Protein AF-A0A9D8TWF8-F1 (afdb_monomer)

Nearest PDB structures (foldseek):
  3s0w-assembly1_A  TM=4.013E-01  e=1.392E-02  Helicobacter pylori 26695
  3s0y-assembly1_A  TM=3.404E-01  e=4.463E-03  Helicobacter pylori 26695
  1q8r-assembly1_A  TM=5.210E-01  e=9.881E-02  Escherichia coli
  3s0h-assembly1_A  TM=3.637E-01  e=1.793E-02  Helicobacter pylori
  7qup-assembly1_4A  TM=3.833E-01  e=3.405E+00  Drosophila melanogaster

Structure (mmCIF, N/CA/C/O backbone):
data_AF-A0A9D8TWF8-F1
#
_entry.id   AF-A0A9D8TWF8-F1
#
loop_
_atom_site.group_PDB
_atom_site.id
_atom_site.type_symbol
_atom_site.label_atom_id
_atom_site.label_alt_id
_atom_site.label_comp_id
_atom_site.label_asym_id
_atom_site.label_entity_id
_atom_site.label_se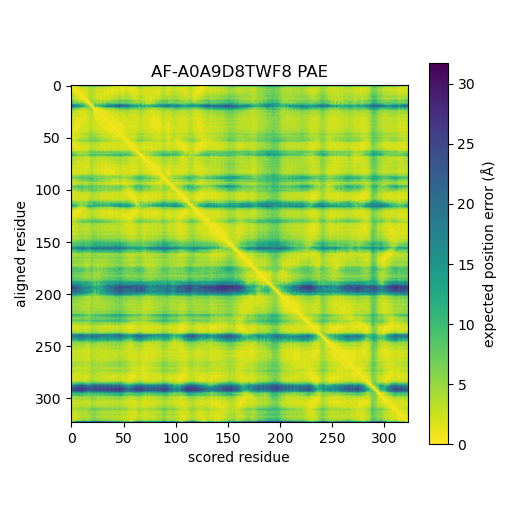q_id
_atom_site.pdbx_PDB_ins_code
_atom_site.Cartn_x
_atom_site.Cartn_y
_atom_site.Cartn_z
_atom_site.occupancy
_atom_site.B_iso_or_equiv
_atom_site.auth_seq_id
_atom_site.auth_comp_id
_atom_site.auth_asym_id
_atom_site.auth_atom_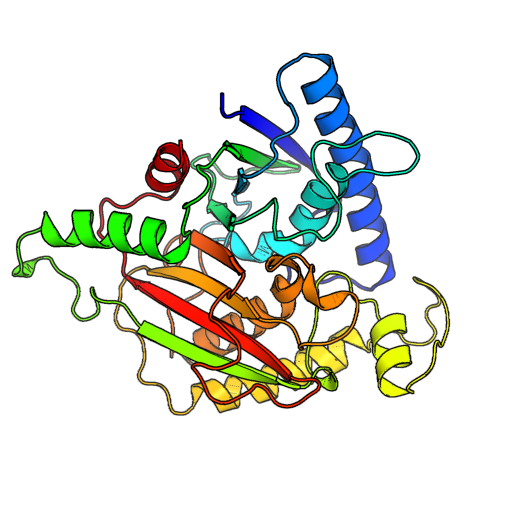id
_atom_site.pdbx_PDB_model_num
ATOM 1 N N . MET A 1 1 ? -15.547 -8.972 15.050 1.00 73.81 1 MET A N 1
ATOM 2 C CA . MET A 1 1 ? -16.185 -7.633 15.138 1.00 73.81 1 MET A CA 1
ATOM 3 C C . MET A 1 1 ? -15.177 -6.593 14.653 1.00 73.81 1 MET A C 1
ATOM 5 O O . MET A 1 1 ? -14.240 -6.287 15.378 1.00 73.81 1 MET A O 1
ATOM 9 N N . ASN A 1 2 ? -15.258 -6.148 13.400 1.00 92.88 2 ASN A N 1
ATOM 10 C CA . ASN A 1 2 ? -14.233 -5.273 12.800 1.00 92.88 2 ASN A CA 1
ATOM 11 C C . ASN A 1 2 ? -14.114 -3.938 13.544 1.00 92.88 2 ASN A C 1
ATOM 13 O O . ASN A 1 2 ? -15.087 -3.496 14.155 1.00 92.88 2 ASN A O 1
ATOM 17 N N . TYR A 1 3 ? -12.945 -3.299 13.489 1.00 96.00 3 TYR A N 1
ATOM 18 C CA . TYR A 1 3 ? -12.718 -2.030 14.183 1.00 96.00 3 TYR A CA 1
ATOM 19 C C . TYR A 1 3 ? -11.981 -1.010 13.321 1.00 96.00 3 TYR A C 1
ATOM 21 O O . TYR A 1 3 ? -11.266 -1.358 12.384 1.00 96.00 3 TYR A O 1
ATOM 29 N N . ILE A 1 4 ? -12.173 0.267 13.656 1.00 96.75 4 ILE A N 1
ATOM 30 C CA . ILE A 1 4 ? -11.517 1.409 13.020 1.00 96.75 4 ILE A CA 1
ATOM 31 C C . ILE A 1 4 ? -10.883 2.265 14.113 1.00 96.75 4 ILE A C 1
ATOM 33 O O . ILE A 1 4 ? -11.554 2.670 15.064 1.00 96.75 4 ILE A O 1
ATOM 37 N N . VAL A 1 5 ? -9.603 2.582 13.948 1.00 97.94 5 VAL A N 1
ATOM 38 C CA . VAL A 1 5 ? -8.864 3.509 14.805 1.00 97.94 5 VAL A CA 1
ATOM 39 C C . VAL A 1 5 ? -8.513 4.756 14.001 1.00 97.94 5 VAL A C 1
ATOM 41 O O . VAL A 1 5 ? -8.062 4.680 12.858 1.00 97.94 5 VAL A O 1
ATOM 44 N N . ASN A 1 6 ? -8.774 5.920 14.594 1.00 97.38 6 ASN A N 1
ATOM 45 C CA . ASN A 1 6 ? -8.518 7.216 13.978 1.00 97.38 6 ASN A CA 1
ATOM 46 C C . ASN A 1 6 ? -7.187 7.772 14.487 1.00 97.38 6 ASN A C 1
ATOM 48 O O . ASN A 1 6 ? -6.929 7.757 15.691 1.00 97.38 6 ASN A O 1
ATOM 52 N N . PHE A 1 7 ? -6.392 8.315 13.575 1.00 97.38 7 PHE A N 1
ATOM 53 C CA . PHE A 1 7 ? -5.116 8.960 13.849 1.00 97.38 7 PHE A CA 1
ATOM 54 C C . PHE A 1 7 ? -5.142 10.375 13.291 1.00 97.38 7 PHE A C 1
ATOM 56 O O . PHE A 1 7 ? -5.747 10.638 12.249 1.00 97.38 7 PHE A O 1
ATOM 63 N N . GLU A 1 8 ? -4.433 11.275 13.961 1.00 95.44 8 GLU A N 1
ATOM 64 C CA . GLU A 1 8 ? -4.179 12.621 13.464 1.00 95.44 8 GLU A CA 1
ATOM 65 C C . GLU A 1 8 ? -2.671 12.840 13.448 1.00 95.44 8 GLU A C 1
ATOM 67 O O . GLU A 1 8 ? -2.072 13.105 14.489 1.00 95.44 8 GLU A O 1
ATOM 72 N N . ILE A 1 9 ? -2.046 12.692 12.283 1.00 94.81 9 ILE A N 1
ATOM 73 C CA . ILE A 1 9 ? -0.591 12.775 12.126 1.00 94.81 9 ILE A CA 1
ATOM 74 C C . ILE A 1 9 ? -0.214 14.215 11.746 1.00 94.81 9 ILE A C 1
ATOM 76 O O . ILE A 1 9 ? -0.752 14.723 10.766 1.00 94.81 9 ILE A O 1
ATOM 80 N N . PRO A 1 10 ? 0.680 14.893 12.489 1.00 93.69 10 PRO A N 1
ATOM 81 C CA . PRO A 1 10 ? 1.216 16.199 12.104 1.00 93.69 10 PRO A CA 1
ATOM 82 C C . PRO A 1 10 ? 1.826 16.200 10.699 1.00 93.69 10 PRO A C 1
ATOM 84 O O . PRO A 1 10 ? 2.580 15.290 10.354 1.00 93.69 10 PRO 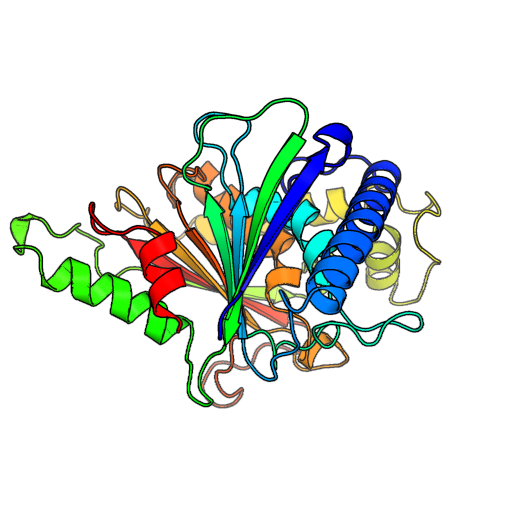A O 1
ATOM 87 N N . ASP A 1 11 ? 1.560 17.247 9.914 1.00 89.81 11 ASP A N 1
ATOM 88 C CA . ASP A 1 11 ? 2.078 17.353 8.539 1.00 89.81 11 ASP A CA 1
ATOM 89 C C . ASP A 1 11 ? 3.610 17.406 8.486 1.00 89.81 11 ASP A C 1
ATOM 91 O O . ASP A 1 11 ? 4.219 16.859 7.575 1.00 89.81 11 ASP A O 1
ATOM 95 N N . GLU A 1 12 ? 4.245 17.974 9.510 1.00 90.50 12 GLU A N 1
ATOM 96 C CA . GLU A 1 12 ? 5.704 17.997 9.688 1.00 90.50 12 GLU A CA 1
ATOM 97 C C . GLU A 1 12 ? 6.346 16.602 9.801 1.00 90.50 12 GLU A C 1
ATOM 99 O O . GLU A 1 12 ? 7.542 16.443 9.540 1.00 90.50 12 GLU A O 1
ATOM 104 N N . TRP A 1 13 ? 5.573 15.586 10.200 1.00 92.00 13 TRP A N 1
ATOM 105 C CA . TRP A 1 13 ? 6.043 14.201 10.252 1.00 92.00 13 TRP A CA 1
ATOM 106 C C . TRP A 1 13 ? 5.696 13.439 8.978 1.00 92.00 13 TRP A C 1
ATOM 108 O O . TRP A 1 13 ? 6.277 12.385 8.740 1.00 92.00 13 TRP A O 1
ATOM 118 N N . TRP A 1 14 ? 4.764 13.941 8.168 1.00 90.00 14 TRP A N 1
ATOM 119 C CA . TRP A 1 14 ? 4.261 13.232 7.003 1.00 90.00 14 TRP A CA 1
ATOM 120 C C . TRP A 1 14 ? 5.303 13.135 5.892 1.00 90.00 14 TRP A C 1
ATOM 122 O O . TRP A 1 14 ? 6.049 14.077 5.628 1.00 90.00 14 TRP A O 1
ATOM 132 N N . GLN A 1 15 ? 5.342 11.978 5.234 1.00 87.12 15 GLN A N 1
ATOM 133 C CA . GLN A 1 15 ? 6.290 11.666 4.169 1.00 87.12 15 GLN A CA 1
ATOM 134 C C . GLN A 1 15 ? 5.587 10.856 3.093 1.00 87.12 15 GLN A C 1
ATOM 136 O O . GLN A 1 15 ? 4.823 9.939 3.403 1.00 87.12 15 GLN A O 1
ATOM 141 N N . GLY A 1 16 ? 5.847 11.213 1.840 1.00 85.06 16 GLY A N 1
ATOM 142 C CA . GLY A 1 16 ? 5.355 10.482 0.683 1.00 85.06 16 GLY A CA 1
ATOM 143 C C . GLY A 1 16 ? 6.487 9.742 -0.016 1.00 85.06 16 GLY A C 1
ATOM 144 O O . GLY A 1 16 ? 7.628 10.196 -0.009 1.00 85.06 16 GLY A O 1
ATOM 145 N N . VAL A 1 17 ? 6.166 8.642 -0.690 1.00 81.12 17 VAL A N 1
ATOM 146 C CA . VAL A 1 17 ? 7.158 7.828 -1.421 1.00 81.12 17 VAL A CA 1
ATOM 147 C C . VAL A 1 17 ? 7.849 8.595 -2.561 1.00 81.12 17 VAL A C 1
ATOM 149 O O . VAL A 1 17 ? 9.000 8.317 -2.887 1.00 81.12 17 VAL A O 1
ATOM 152 N N . PHE A 1 18 ? 7.189 9.591 -3.160 1.00 75.75 18 PHE A N 1
ATOM 153 C CA . PHE A 1 18 ? 7.790 10.418 -4.220 1.00 75.75 18 PHE A CA 1
ATOM 154 C C . PHE A 1 18 ? 8.623 11.595 -3.697 1.00 75.75 18 PHE A C 1
ATOM 156 O O . PHE A 1 18 ? 9.361 12.211 -4.463 1.00 75.75 18 PHE A O 1
ATOM 163 N N . HIS A 1 19 ? 8.524 11.901 -2.403 1.00 68.94 19 HIS A N 1
ATOM 164 C CA . HIS A 1 19 ? 9.214 13.014 -1.757 1.00 68.94 19 HIS A CA 1
ATOM 165 C C . HIS A 1 19 ? 9.777 12.535 -0.422 1.00 68.94 19 HIS A C 1
ATOM 167 O O . HIS A 1 19 ? 9.262 12.863 0.649 1.00 68.94 19 HIS A O 1
ATOM 173 N N . VAL A 1 20 ? 10.819 11.713 -0.507 1.00 63.09 20 VAL A N 1
ATOM 174 C CA . VAL A 1 20 ? 11.543 11.235 0.666 1.00 63.09 20 VAL A CA 1
ATOM 175 C C . VAL A 1 20 ? 12.554 12.325 1.045 1.00 63.09 20 VAL A C 1
ATOM 177 O O . VAL A 1 20 ? 13.373 12.697 0.205 1.00 63.09 20 VAL A O 1
ATOM 180 N N . PRO A 1 21 ? 12.473 12.915 2.250 1.00 62.88 21 PRO A N 1
ATOM 181 C CA . PRO A 1 21 ? 13.521 13.815 2.725 1.00 62.88 21 PRO A CA 1
ATOM 182 C C . PRO A 1 21 ? 14.814 13.021 2.979 1.00 62.88 21 PRO A C 1
ATOM 184 O O . PRO A 1 21 ? 14.796 11.793 2.926 1.00 62.88 21 PRO A O 1
ATOM 187 N N . ASP A 1 22 ? 15.926 13.696 3.282 1.00 73.00 22 ASP A N 1
ATOM 188 C CA . ASP A 1 22 ? 17.182 13.014 3.630 1.00 73.00 22 ASP A CA 1
ATOM 189 C C . ASP A 1 22 ? 16.985 11.913 4.698 1.00 73.00 22 ASP A C 1
ATOM 191 O O . ASP A 1 22 ? 16.040 11.956 5.500 1.00 73.00 22 ASP A O 1
ATOM 195 N N . GLU A 1 23 ? 17.871 10.908 4.713 1.00 74.81 23 GLU A N 1
ATOM 196 C CA . GLU A 1 23 ? 17.715 9.692 5.529 1.00 74.81 23 GLU A CA 1
ATOM 197 C C . GLU A 1 23 ? 17.440 10.004 7.009 1.00 74.81 23 GLU A C 1
ATOM 199 O O . GLU A 1 23 ? 16.625 9.342 7.658 1.00 74.81 23 GLU A O 1
ATOM 204 N N . ARG A 1 24 ? 18.061 11.056 7.553 1.00 76.25 24 ARG A N 1
ATOM 205 C CA . ARG A 1 24 ? 17.898 11.441 8.956 1.00 76.25 24 ARG A CA 1
ATOM 206 C C . ARG A 1 24 ? 16.509 11.997 9.230 1.00 76.25 24 ARG A C 1
ATOM 208 O O . ARG A 1 24 ? 15.886 11.621 10.228 1.00 76.25 24 ARG A O 1
ATOM 215 N N . VAL A 1 25 ? 16.016 12.899 8.385 1.00 83.06 25 VAL A N 1
ATOM 216 C CA . VAL A 1 25 ? 14.652 13.427 8.506 1.00 83.06 25 VAL A CA 1
ATOM 217 C C . VAL A 1 25 ? 13.640 12.302 8.307 1.00 83.06 25 VAL A C 1
ATOM 219 O O . VAL A 1 25 ? 12.675 12.216 9.071 1.00 83.06 25 VAL A O 1
ATOM 222 N N . ARG A 1 26 ? 13.885 11.395 7.355 1.00 84.19 26 ARG A N 1
ATOM 223 C CA . ARG A 1 26 ? 13.102 10.173 7.152 1.00 84.19 26 ARG A CA 1
ATOM 224 C C . ARG A 1 26 ? 13.018 9.329 8.423 1.00 84.19 26 ARG A C 1
ATOM 226 O O . ARG A 1 26 ? 11.928 9.136 8.962 1.00 84.19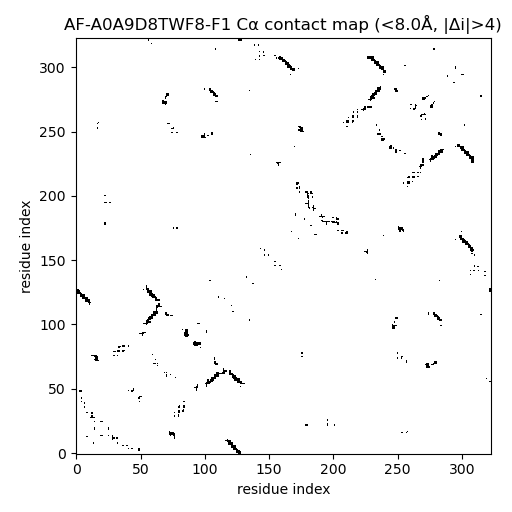 26 ARG A O 1
ATOM 233 N N . ALA A 1 27 ? 14.157 8.907 8.965 1.00 83.25 27 ALA A N 1
ATOM 234 C CA . ALA A 1 27 ? 14.231 8.079 10.166 1.00 83.25 27 ALA A CA 1
ATOM 235 C C . ALA A 1 27 ? 13.580 8.756 11.383 1.00 83.25 27 ALA A C 1
ATOM 237 O O . ALA A 1 27 ? 12.801 8.131 12.107 1.00 83.25 27 ALA A O 1
ATOM 238 N N . ARG A 1 28 ? 13.835 10.056 11.587 1.00 88.31 28 ARG A N 1
ATOM 239 C CA . ARG A 1 28 ? 13.241 10.834 12.683 1.00 88.31 28 ARG A CA 1
ATOM 240 C C . ARG A 1 28 ? 11.719 10.869 12.590 1.00 88.31 28 ARG A C 1
ATOM 242 O O . ARG A 1 28 ? 11.042 10.626 13.584 1.00 88.31 28 ARG A O 1
ATOM 249 N N . ASN A 1 29 ? 11.177 11.176 11.418 1.00 91.25 29 ASN A N 1
ATOM 250 C CA . ASN A 1 29 ? 9.735 11.271 11.227 1.00 91.25 29 ASN A CA 1
ATOM 251 C C . ASN A 1 29 ? 9.059 9.900 11.355 1.00 91.25 29 ASN A C 1
ATOM 253 O O . ASN A 1 29 ? 8.041 9.804 12.041 1.00 91.25 29 ASN A O 1
ATOM 257 N N . ARG A 1 30 ? 9.652 8.831 10.797 1.00 90.19 30 ARG A N 1
ATOM 258 C CA . ARG A 1 30 ? 9.189 7.448 11.013 1.00 90.19 30 ARG A CA 1
ATOM 259 C C . ARG A 1 30 ? 9.143 7.104 12.500 1.00 90.19 30 ARG A C 1
ATOM 261 O O . ARG A 1 30 ? 8.130 6.603 12.982 1.00 90.19 30 ARG A O 1
ATOM 268 N N . ALA A 1 31 ? 10.190 7.442 13.255 1.00 91.50 31 ALA A N 1
ATOM 269 C CA . ALA A 1 31 ? 10.228 7.233 14.702 1.00 91.50 31 ALA A CA 1
ATOM 270 C C . ALA A 1 31 ? 9.134 8.030 15.439 1.00 91.50 31 ALA A C 1
ATOM 272 O O . ALA A 1 31 ? 8.465 7.479 16.317 1.00 91.50 31 ALA A O 1
ATOM 273 N N . SER A 1 32 ? 8.901 9.294 15.064 1.00 95.62 32 SER A N 1
ATOM 274 C CA . SER A 1 32 ? 7.826 10.125 15.626 1.00 95.62 32 SER A CA 1
ATOM 275 C C . SER A 1 32 ? 6.439 9.539 15.355 1.00 95.62 32 SER A C 1
ATOM 277 O O . SER A 1 32 ? 5.646 9.390 16.290 1.00 95.62 32 SER A O 1
ATOM 279 N N . ILE A 1 33 ? 6.156 9.144 14.106 1.00 95.88 33 ILE A N 1
ATOM 280 C CA . ILE A 1 33 ? 4.889 8.503 13.726 1.00 95.88 33 ILE A CA 1
ATOM 281 C C . ILE A 1 33 ? 4.718 7.190 14.484 1.00 95.88 33 ILE A C 1
ATOM 283 O O . ILE A 1 33 ? 3.647 6.966 15.049 1.00 95.88 33 ILE A O 1
ATOM 287 N N . ARG A 1 34 ? 5.754 6.344 14.542 1.00 95.44 34 ARG A N 1
ATOM 288 C CA . ARG A 1 34 ? 5.699 5.048 15.228 1.00 95.44 34 ARG A CA 1
ATOM 289 C C . ARG A 1 34 ? 5.413 5.221 16.718 1.00 95.44 34 ARG A C 1
ATOM 291 O O . ARG A 1 34 ? 4.518 4.569 17.246 1.00 95.44 34 ARG A O 1
ATOM 298 N N . LYS A 1 35 ? 6.105 6.150 17.387 1.00 95.88 35 LYS A N 1
ATOM 299 C CA . LYS A 1 35 ? 5.899 6.452 18.813 1.00 95.88 35 LYS A CA 1
ATOM 300 C C . LYS A 1 35 ? 4.475 6.929 19.098 1.00 95.88 35 LYS A C 1
ATOM 302 O O . LYS A 1 35 ? 3.828 6.406 20.001 1.00 95.88 35 LYS A O 1
ATOM 307 N N . TYR A 1 36 ? 3.981 7.902 18.331 1.00 97.50 36 TYR A N 1
ATOM 308 C CA . TYR A 1 36 ? 2.612 8.402 18.481 1.00 97.50 36 TYR A CA 1
ATOM 309 C C . TYR A 1 36 ? 1.578 7.304 18.204 1.00 97.50 36 TYR A C 1
ATOM 311 O O . TYR A 1 36 ? 0.677 7.079 19.009 1.00 97.50 36 TYR A O 1
ATOM 319 N N . SER A 1 37 ? 1.737 6.580 17.097 1.00 97.44 37 SER A N 1
ATOM 320 C CA . SER A 1 37 ? 0.795 5.539 16.681 1.00 97.44 37 SER A CA 1
ATOM 321 C C . SER A 1 37 ? 0.749 4.385 17.680 1.00 97.44 37 SER A C 1
ATOM 323 O O . SER A 1 37 ? -0.333 3.878 17.953 1.00 97.44 37 SER A O 1
ATOM 325 N N . ARG A 1 38 ? 1.882 4.029 18.304 1.00 96.88 38 ARG A N 1
ATOM 326 C CA . ARG A 1 38 ? 1.944 3.016 19.370 1.00 96.88 38 ARG A CA 1
ATOM 327 C C . ARG A 1 38 ? 1.052 3.410 20.544 1.00 96.88 38 ARG A C 1
ATOM 329 O O . ARG A 1 38 ? 0.267 2.591 21.006 1.00 96.88 38 ARG A O 1
ATOM 336 N N . MET A 1 39 ? 1.116 4.670 20.984 1.00 97.00 39 MET A N 1
ATOM 337 C CA . MET A 1 39 ? 0.246 5.168 22.057 1.00 97.00 39 MET A CA 1
ATOM 338 C C . MET A 1 39 ? -1.237 5.076 21.676 1.00 97.00 39 MET A C 1
ATOM 340 O O . MET A 1 39 ? -2.058 4.675 22.497 1.00 97.00 39 MET A O 1
ATOM 344 N N . VAL A 1 40 ? -1.581 5.422 20.432 1.00 98.00 40 VAL A N 1
ATOM 345 C CA . VAL A 1 40 ? -2.963 5.354 19.933 1.00 98.00 40 VAL A CA 1
ATOM 346 C C . VAL A 1 40 ? -3.464 3.907 19.871 1.00 98.00 40 VAL A C 1
ATOM 348 O O . VAL A 1 40 ? -4.587 3.639 20.301 1.00 98.00 40 VAL A O 1
ATOM 351 N N . TRP A 1 41 ? -2.642 2.969 19.393 1.00 97.75 41 TRP A N 1
ATOM 352 C CA . TRP A 1 41 ? -2.983 1.546 19.353 1.00 97.75 41 TRP A CA 1
ATOM 353 C C . TRP A 1 41 ? -3.159 0.948 20.749 1.00 97.75 41 TRP A C 1
ATOM 355 O O . TRP A 1 41 ? -4.180 0.312 21.003 1.00 97.75 41 TRP A O 1
ATOM 365 N N . MET A 1 42 ? -2.217 1.202 21.662 1.00 96.50 42 MET A N 1
ATOM 366 C CA . MET A 1 42 ? -2.303 0.739 23.051 1.00 96.50 42 MET A CA 1
ATOM 367 C C . MET A 1 42 ? -3.552 1.283 23.747 1.00 96.50 42 MET A C 1
ATOM 369 O O . MET A 1 42 ? -4.231 0.552 24.459 1.00 96.50 42 MET A O 1
ATOM 373 N N . GLU A 1 43 ? -3.898 2.552 23.523 1.00 97.31 43 GLU A N 1
ATOM 374 C CA . GLU A 1 43 ? -5.115 3.136 24.086 1.00 97.31 43 GLU A CA 1
ATOM 375 C C . GLU A 1 43 ? -6.385 2.521 23.483 1.00 97.31 43 GLU A C 1
ATOM 377 O O . GLU A 1 43 ? -7.361 2.278 24.197 1.00 97.31 43 GLU A O 1
ATOM 382 N N . ALA A 1 44 ? -6.397 2.243 22.177 1.00 97.69 44 ALA A N 1
ATOM 383 C CA . ALA A 1 44 ? -7.514 1.563 21.530 1.00 97.69 44 ALA A CA 1
ATOM 384 C C . ALA A 1 44 ? -7.707 0.142 22.087 1.00 97.69 44 ALA A C 1
ATOM 386 O O . ALA A 1 44 ? -8.838 -0.228 22.395 1.00 97.69 44 ALA A O 1
ATOM 387 N N . GLU A 1 45 ? -6.627 -0.614 22.292 1.00 96.38 45 GLU A N 1
ATOM 388 C CA . GLU A 1 45 ? -6.676 -1.942 22.913 1.00 96.38 45 GLU A CA 1
ATOM 389 C C . GLU A 1 45 ? -7.143 -1.866 24.372 1.00 96.38 45 GLU A C 1
ATOM 391 O O . GLU A 1 45 ? -8.113 -2.520 24.754 1.00 96.38 45 GLU A O 1
ATOM 396 N N . ARG A 1 46 ? -6.528 -0.991 25.177 1.00 96.06 46 ARG A N 1
ATOM 397 C CA . ARG A 1 46 ? -6.860 -0.792 26.597 1.00 96.06 46 ARG A CA 1
ATOM 398 C C . ARG A 1 46 ? -8.325 -0.408 26.813 1.00 96.06 46 ARG A C 1
ATOM 400 O O . ARG A 1 46 ? -8.908 -0.756 27.835 1.00 96.06 46 ARG A O 1
ATOM 407 N N . THR A 1 47 ? -8.918 0.318 25.864 1.00 96.69 47 THR A N 1
ATOM 408 C CA . THR A 1 47 ? -10.333 0.731 25.898 1.00 96.69 47 THR A CA 1
ATOM 409 C C . THR A 1 47 ? -11.283 -0.255 25.213 1.00 96.69 47 THR A C 1
ATOM 411 O O . THR A 1 47 ? -12.469 0.042 25.085 1.00 96.69 47 THR A O 1
ATOM 414 N N . GLY A 1 48 ? -10.796 -1.418 24.767 1.00 95.38 48 GLY A N 1
ATOM 415 C CA . GLY A 1 48 ? -11.601 -2.453 24.112 1.00 95.38 48 GLY A CA 1
ATOM 416 C C . GLY A 1 48 ? -12.079 -2.093 22.700 1.00 95.38 48 GLY A C 1
ATOM 417 O O . GLY A 1 48 ? -12.986 -2.733 22.178 1.00 95.38 48 GLY A O 1
ATOM 418 N N . ARG A 1 49 ? -11.500 -1.058 22.077 1.00 96.25 49 ARG A N 1
ATOM 419 C CA . ARG A 1 49 ? -11.810 -0.613 20.705 1.00 96.25 49 ARG A CA 1
ATOM 420 C C . ARG A 1 49 ? -10.927 -1.261 19.640 1.00 96.25 49 ARG A C 1
ATOM 422 O O . ARG A 1 49 ? -11.214 -1.104 18.458 1.00 96.25 49 ARG A O 1
ATOM 429 N N . ALA A 1 50 ? -9.860 -1.941 20.043 1.00 97.00 50 ALA A N 1
ATOM 430 C CA . ALA A 1 50 ? -9.001 -2.731 19.174 1.00 97.00 50 ALA A CA 1
ATOM 431 C C . ALA A 1 50 ? -8.655 -4.056 19.855 1.00 97.00 50 ALA A C 1
ATOM 433 O O . ALA A 1 50 ? -8.580 -4.136 21.080 1.00 97.00 50 ALA A O 1
ATOM 434 N N . HIS A 1 51 ? -8.429 -5.088 19.051 1.00 93.81 51 HIS A N 1
ATOM 435 C CA . HIS A 1 51 ? -8.046 -6.417 19.520 1.00 93.81 51 HIS A CA 1
ATOM 436 C C . HIS A 1 51 ? -7.302 -7.179 18.424 1.00 93.81 51 HIS A C 1
ATOM 438 O O . HIS A 1 51 ? -7.369 -6.829 17.241 1.00 93.81 51 HIS A O 1
ATOM 444 N N . LYS A 1 52 ? -6.573 -8.221 18.822 1.00 94.00 52 LYS A N 1
ATOM 445 C CA . LYS A 1 52 ? -5.804 -9.064 17.904 1.00 94.00 52 LYS A CA 1
ATOM 446 C C . LYS A 1 52 ? -6.722 -9.911 17.020 1.00 94.00 52 LYS A C 1
ATOM 448 O O . LYS A 1 52 ? -7.737 -10.438 17.479 1.00 94.00 52 LYS A O 1
ATOM 453 N N . TYR A 1 53 ? -6.320 -10.072 15.762 1.00 91.38 53 TYR A N 1
ATOM 454 C CA . TYR A 1 53 ? -6.894 -11.040 14.833 1.00 91.38 53 TYR A CA 1
ATOM 455 C C . TYR A 1 53 ? -5.818 -11.952 14.269 1.00 91.38 53 TYR A C 1
ATOM 457 O O . TYR A 1 53 ? -4.737 -11.497 13.916 1.00 91.38 53 TYR A O 1
ATOM 465 N N . GLU A 1 54 ? -6.167 -13.226 14.103 1.00 88.44 54 GLU A N 1
ATOM 466 C CA . GLU A 1 54 ? -5.296 -14.195 13.437 1.00 88.44 54 GLU A CA 1
ATOM 467 C C . GLU A 1 54 ? -5.198 -13.942 11.932 1.00 88.44 54 GLU A C 1
ATOM 469 O O . GLU A 1 54 ? -4.141 -14.127 11.349 1.00 88.44 54 GLU A O 1
ATOM 474 N N . ARG A 1 55 ? -6.288 -13.532 11.275 1.00 91.88 55 ARG A N 1
ATOM 475 C CA . ARG A 1 55 ? -6.307 -13.236 9.835 1.00 91.88 55 ARG A CA 1
ATOM 476 C C . ARG A 1 55 ? -7.150 -12.003 9.577 1.00 91.88 55 ARG A C 1
ATOM 478 O O . ARG A 1 55 ? -8.322 -11.966 9.963 1.00 91.88 55 ARG A O 1
ATOM 485 N N . PHE A 1 56 ? -6.566 -11.004 8.930 1.00 94.88 56 PHE A N 1
ATOM 486 C CA . PHE A 1 56 ? -7.240 -9.741 8.673 1.00 94.88 56 PHE A CA 1
ATOM 487 C C . PHE A 1 56 ? -6.778 -9.059 7.383 1.00 94.88 56 PHE A C 1
ATOM 489 O O . PHE A 1 56 ? -5.712 -9.334 6.833 1.00 94.88 56 PHE A O 1
ATOM 496 N N . CYS A 1 57 ? -7.603 -8.126 6.921 1.00 96.12 57 CYS A N 1
ATOM 497 C CA . CYS A 1 57 ? -7.235 -7.090 5.968 1.00 96.12 57 CYS A CA 1
ATOM 498 C C . CYS A 1 57 ? -7.108 -5.753 6.699 1.00 96.12 57 CYS A C 1
ATOM 500 O O . CYS A 1 57 ? -7.872 -5.465 7.623 1.00 96.12 57 CYS A O 1
ATOM 502 N N . MET A 1 58 ? -6.176 -4.916 6.260 1.00 96.62 58 MET A N 1
ATOM 503 C CA . MET A 1 58 ? -5.984 -3.566 6.764 1.00 96.62 58 MET A CA 1
ATOM 504 C C . MET A 1 58 ? -6.384 -2.538 5.713 1.00 96.62 58 MET A C 1
ATOM 506 O O . MET A 1 58 ? -6.020 -2.632 4.539 1.00 96.62 58 MET A O 1
ATOM 510 N N . SER A 1 59 ? -7.137 -1.534 6.144 1.00 97.44 59 SER A N 1
ATOM 511 C CA . SER A 1 59 ? -7.602 -0.448 5.292 1.00 97.44 59 SER A CA 1
ATOM 512 C C . SER A 1 59 ? -7.138 0.893 5.832 1.00 97.44 59 SER A C 1
ATOM 514 O O . SER A 1 59 ? -7.407 1.202 6.988 1.00 97.44 59 SER A O 1
ATOM 516 N N . LEU A 1 60 ? -6.503 1.702 4.998 1.00 97.38 60 LEU A N 1
ATOM 517 C CA . LEU A 1 60 ? -5.945 2.997 5.352 1.00 97.38 60 LEU A CA 1
ATOM 518 C C . LEU A 1 60 ? -6.608 4.084 4.509 1.00 97.38 60 LEU A C 1
ATOM 520 O O . LEU A 1 60 ? -6.268 4.300 3.343 1.00 97.38 60 LEU A O 1
ATOM 524 N N . ALA A 1 61 ? -7.582 4.765 5.110 1.00 96.31 61 ALA A N 1
ATOM 525 C CA . ALA A 1 61 ? -8.235 5.913 4.498 1.00 96.31 61 ALA A CA 1
ATOM 526 C C . ALA A 1 61 ? -7.520 7.199 4.922 1.00 96.31 61 ALA A C 1
ATOM 528 O O . ALA A 1 61 ? -7.443 7.500 6.113 1.00 96.31 61 ALA A O 1
ATOM 529 N N . VAL A 1 62 ? -7.025 7.973 3.958 1.00 94.38 62 VAL A N 1
ATOM 530 C CA . VAL A 1 62 ? -6.153 9.129 4.215 1.00 94.38 62 VAL A CA 1
ATOM 531 C C . VAL A 1 62 ? -6.826 10.421 3.780 1.00 94.38 62 VAL A C 1
ATOM 533 O O . VAL A 1 62 ? -7.312 10.534 2.651 1.00 94.38 62 VAL A O 1
ATOM 536 N N . GLN A 1 63 ? -6.870 11.411 4.667 1.00 93.19 63 GLN A N 1
ATOM 537 C CA . GLN A 1 63 ? -7.277 12.762 4.310 1.00 93.19 63 GLN A CA 1
ATOM 538 C C . GLN A 1 63 ? -6.243 13.380 3.371 1.00 93.19 63 GLN A C 1
ATOM 540 O O . GLN A 1 63 ? -5.065 13.465 3.702 1.00 93.19 63 GLN A O 1
ATOM 545 N N . ALA A 1 64 ? -6.710 13.845 2.217 1.00 85.69 64 ALA A N 1
ATOM 546 C CA . ALA A 1 64 ? -5.870 14.585 1.290 1.00 85.69 64 ALA A CA 1
ATOM 547 C C . ALA A 1 64 ? -5.596 16.002 1.818 1.00 85.69 64 ALA A C 1
ATOM 549 O O . ALA A 1 64 ? -6.509 16.686 2.287 1.00 85.69 64 ALA A O 1
ATOM 550 N N . GLU A 1 65 ? -4.359 16.452 1.684 1.00 82.50 65 GLU A N 1
ATOM 551 C CA . GLU A 1 65 ? -3.939 17.840 1.856 1.00 82.50 65 GLU A CA 1
ATOM 552 C C . GLU A 1 65 ? -4.225 18.649 0.582 1.00 82.50 65 GLU A C 1
ATOM 554 O O . GLU A 1 65 ? -4.608 19.818 0.650 1.00 82.50 65 GLU A O 1
ATOM 559 N N . ARG A 1 66 ? -4.089 18.016 -0.593 1.00 83.31 66 ARG A N 1
ATOM 560 C CA . ARG A 1 66 ? -4.274 18.658 -1.905 1.00 83.31 66 ARG A CA 1
ATOM 561 C C . ARG A 1 66 ? -5.333 17.965 -2.753 1.00 83.31 66 ARG A C 1
ATOM 563 O O . ARG A 1 66 ? -5.599 16.766 -2.637 1.00 83.31 66 ARG A O 1
ATOM 570 N N . GLU A 1 67 ? -5.951 18.720 -3.657 1.00 80.50 67 GLU A N 1
ATOM 571 C CA . GLU A 1 67 ? -6.916 18.140 -4.581 1.00 80.50 67 GLU A CA 1
ATOM 572 C C . GLU A 1 67 ? -6.245 17.098 -5.484 1.00 80.50 67 GLU A C 1
ATOM 574 O O . GLU A 1 67 ? -5.264 17.373 -6.164 1.00 80.50 67 GLU A O 1
ATOM 579 N N . GLY A 1 68 ? -6.803 15.886 -5.503 1.00 80.00 68 GLY A N 1
ATOM 580 C CA . GLY A 1 68 ? -6.311 14.818 -6.365 1.00 80.00 68 GLY A CA 1
ATOM 581 C C . GLY A 1 68 ? -5.107 14.056 -5.813 1.00 80.00 68 GLY A C 1
ATOM 582 O O . GLY A 1 68 ? -4.705 13.110 -6.476 1.00 80.00 68 GLY A O 1
ATOM 583 N N . GLU A 1 69 ? -4.605 14.369 -4.610 1.00 87.75 69 GLU A N 1
ATOM 584 C CA . GLU A 1 69 ? -3.515 13.622 -3.952 1.00 87.75 69 GLU A CA 1
ATOM 585 C C . GLU A 1 69 ? -3.771 12.110 -4.007 1.00 87.75 69 GLU A C 1
ATOM 587 O O . GLU A 1 69 ? -4.901 11.648 -3.779 1.00 87.75 69 GLU A O 1
ATOM 592 N N . PHE A 1 70 ? -2.749 11.352 -4.400 1.00 92.00 70 PHE A N 1
ATOM 593 C CA . PHE A 1 70 ? -2.830 9.909 -4.545 1.00 92.00 70 PHE A CA 1
ATOM 594 C C . PHE A 1 70 ? -2.585 9.240 -3.193 1.00 92.00 70 PHE A C 1
ATOM 596 O O . PHE A 1 70 ? -1.501 9.331 -2.631 1.00 92.00 70 PHE A O 1
ATOM 603 N N . ALA A 1 71 ? -3.590 8.532 -2.673 1.00 91.38 71 ALA A N 1
ATOM 604 C CA . ALA A 1 71 ? -3.510 7.929 -1.341 1.00 91.38 71 ALA A CA 1
ATOM 605 C C . ALA A 1 71 ? -2.389 6.883 -1.205 1.00 91.38 71 ALA A C 1
ATOM 607 O O . ALA A 1 71 ? -1.905 6.665 -0.101 1.00 91.38 71 ALA A O 1
ATOM 608 N N . GLY A 1 72 ? -1.963 6.258 -2.310 1.00 91.19 72 GLY A N 1
ATOM 609 C CA . GLY A 1 72 ? -0.847 5.312 -2.306 1.00 91.19 72 GLY A CA 1
ATOM 610 C C . GLY A 1 72 ? 0.492 5.943 -1.917 1.00 91.19 72 GLY A C 1
ATOM 611 O O . GLY A 1 72 ? 1.336 5.254 -1.361 1.00 91.19 72 GLY A O 1
ATOM 612 N N . GLU A 1 73 ? 0.674 7.252 -2.119 1.00 90.62 73 GLU A N 1
ATOM 613 C CA . GLU A 1 73 ? 1.895 7.963 -1.704 1.00 90.62 73 GLU A CA 1
ATOM 614 C C . GLU A 1 73 ? 2.108 7.928 -0.191 1.00 90.62 73 GLU A C 1
ATOM 616 O O . GLU A 1 73 ? 3.245 8.020 0.263 1.00 90.62 73 GLU A O 1
ATOM 621 N N . ALA A 1 74 ? 1.025 7.761 0.573 1.00 91.06 74 ALA A N 1
ATOM 622 C CA . ALA A 1 74 ? 1.034 7.689 2.026 1.00 91.06 74 ALA A CA 1
ATOM 623 C C . ALA A 1 74 ? 1.729 6.436 2.579 1.00 91.06 74 ALA A C 1
ATOM 625 O O . ALA A 1 74 ? 1.912 6.351 3.791 1.00 91.06 74 ALA A O 1
ATOM 626 N N . GLU A 1 75 ? 2.075 5.458 1.735 1.00 91.50 75 GLU A N 1
ATOM 627 C CA . GLU A 1 75 ? 2.675 4.190 2.166 1.00 91.50 75 GLU A CA 1
ATOM 628 C C . GLU A 1 75 ? 3.888 4.406 3.082 1.00 91.50 75 GLU A C 1
ATOM 630 O O . GLU A 1 75 ? 3.923 3.815 4.159 1.00 91.50 75 GLU A O 1
ATOM 635 N N . GLU A 1 76 ? 4.786 5.341 2.753 1.00 88.75 76 GLU A N 1
ATOM 636 C CA . GLU A 1 76 ? 5.976 5.633 3.566 1.00 88.75 76 GLU A CA 1
ATOM 637 C C . GLU A 1 76 ? 5.628 6.047 5.007 1.00 88.75 76 GLU A C 1
ATOM 639 O O . GLU A 1 76 ? 6.163 5.495 5.973 1.00 88.75 76 GLU A O 1
ATOM 644 N N . ALA A 1 77 ? 4.710 7.004 5.172 1.00 90.75 77 ALA A N 1
ATOM 645 C CA . ALA A 1 77 ? 4.282 7.462 6.491 1.00 90.75 77 ALA A CA 1
ATOM 646 C C . ALA A 1 77 ? 3.487 6.382 7.238 1.00 90.75 77 ALA A C 1
ATOM 648 O O . ALA A 1 77 ? 3.681 6.160 8.436 1.00 90.75 77 ALA A O 1
ATOM 649 N N . LEU A 1 78 ? 2.578 5.705 6.538 1.00 93.69 78 LEU A N 1
ATOM 650 C CA . LEU A 1 78 ? 1.626 4.792 7.157 1.00 93.69 78 LEU A CA 1
ATOM 651 C C . LEU A 1 78 ? 2.231 3.447 7.505 1.00 93.69 78 LEU A C 1
ATOM 653 O O . LEU A 1 78 ? 1.759 2.828 8.454 1.00 93.69 78 LEU A O 1
ATOM 657 N N . LYS A 1 79 ? 3.311 3.033 6.846 1.00 90.56 79 LYS A N 1
ATOM 658 C CA . LYS A 1 79 ? 4.053 1.857 7.281 1.00 90.56 79 LYS A CA 1
ATOM 659 C C . LYS A 1 79 ? 4.498 1.983 8.740 1.00 90.56 79 LYS A C 1
ATOM 661 O O . LYS A 1 79 ? 4.269 1.076 9.528 1.00 90.56 79 LYS A O 1
ATOM 666 N N . SER A 1 80 ? 4.979 3.157 9.152 1.00 91.81 80 SER A N 1
ATOM 667 C CA . SER A 1 80 ? 5.353 3.406 10.555 1.00 91.81 80 SER A CA 1
ATOM 668 C C . SER A 1 80 ? 4.169 3.305 11.527 1.00 91.81 80 SER A C 1
ATOM 670 O O . SER A 1 80 ? 4.358 2.968 12.695 1.00 91.81 80 SER A O 1
ATOM 672 N N . LEU A 1 81 ? 2.948 3.599 11.066 1.00 94.81 81 LEU A N 1
ATOM 673 C CA . LEU A 1 81 ? 1.715 3.429 11.840 1.00 94.81 81 LEU A CA 1
ATOM 674 C C . LEU A 1 81 ? 1.332 1.948 11.963 1.00 94.81 81 LEU A C 1
ATOM 676 O O . LEU A 1 81 ? 0.893 1.533 13.037 1.00 94.81 81 LEU A O 1
ATOM 680 N N . ILE A 1 82 ? 1.516 1.157 10.902 1.00 94.12 82 ILE A N 1
ATOM 681 C CA . ILE A 1 82 ? 1.294 -0.297 10.910 1.00 94.12 82 ILE A CA 1
ATOM 682 C C . ILE A 1 82 ? 2.320 -0.984 11.823 1.00 94.12 82 ILE A C 1
ATOM 684 O O . ILE A 1 82 ? 1.939 -1.720 12.730 1.00 94.12 82 ILE A O 1
ATOM 688 N N . ASP A 1 83 ? 3.608 -0.677 11.665 1.00 92.25 83 ASP A N 1
ATOM 689 C CA . ASP A 1 83 ? 4.699 -1.246 12.472 1.00 92.25 83 ASP A CA 1
ATOM 690 C C . ASP A 1 83 ? 4.555 -0.888 13.974 1.00 92.25 83 ASP A C 1
ATOM 692 O O . ASP A 1 83 ? 5.109 -1.545 14.862 1.00 92.25 83 ASP A O 1
ATOM 696 N N . ALA A 1 84 ? 3.810 0.179 14.289 1.00 94.38 84 ALA A N 1
ATOM 697 C CA . ALA A 1 84 ? 3.455 0.575 15.651 1.00 94.38 84 ALA A CA 1
ATOM 698 C C . ALA A 1 84 ? 2.301 -0.234 16.262 1.00 94.38 84 ALA A C 1
ATOM 700 O O . ALA A 1 84 ? 1.984 -0.037 17.436 1.00 94.38 84 ALA A O 1
ATOM 701 N N . GLY A 1 85 ? 1.645 -1.098 15.491 1.00 94.25 85 GLY A N 1
ATOM 702 C CA . GLY A 1 85 ? 0.701 -2.098 15.984 1.00 94.25 85 GLY A CA 1
ATOM 703 C C . GLY A 1 85 ? 1.346 -3.473 16.199 1.00 94.25 85 GLY A C 1
ATOM 704 O O . GLY A 1 85 ? 0.793 -4.282 16.939 1.00 94.25 85 GLY A O 1
ATOM 705 N N . SER A 1 86 ? 2.531 -3.715 15.627 1.00 92.06 86 SER A N 1
ATOM 706 C CA . SER A 1 86 ? 3.245 -4.995 15.715 1.00 92.06 86 SER A CA 1
ATOM 707 C C . SER A 1 86 ? 3.808 -5.265 17.110 1.00 92.06 86 SER A C 1
ATOM 709 O O . SER A 1 86 ? 4.227 -4.335 17.804 1.00 92.06 86 SER A O 1
ATOM 711 N N . ARG A 1 87 ? 3.878 -6.532 17.512 1.00 88.25 87 ARG A N 1
ATOM 712 C CA . ARG A 1 87 ? 4.519 -6.977 18.759 1.00 88.25 87 ARG A CA 1
ATOM 713 C C . ARG A 1 87 ? 5.944 -6.431 18.923 1.00 88.25 87 ARG A C 1
ATOM 715 O O . ARG A 1 87 ? 6.729 -6.453 17.983 1.00 88.25 87 ARG A O 1
ATOM 722 N N . ASP A 1 88 ? 6.304 -6.016 20.138 1.00 85.00 88 ASP A N 1
ATOM 723 C CA . ASP A 1 88 ? 7.698 -5.769 20.529 1.00 85.00 88 ASP A CA 1
ATOM 724 C C . ASP A 1 88 ? 7.975 -6.198 21.985 1.00 85.00 88 ASP A C 1
ATOM 726 O O . ASP A 1 88 ? 7.164 -6.874 22.620 1.00 85.00 88 ASP A O 1
ATOM 730 N N . SER A 1 89 ? 9.153 -5.857 22.515 1.00 84.12 89 SER A N 1
ATOM 731 C CA . SER A 1 89 ? 9.556 -6.207 23.884 1.00 84.12 89 SER A CA 1
ATOM 732 C C . SER A 1 89 ? 8.754 -5.495 24.981 1.00 84.12 89 SER A C 1
ATOM 734 O O . SER A 1 89 ? 8.773 -5.938 26.127 1.00 84.12 89 SER A O 1
ATOM 736 N N . SER A 1 90 ? 8.065 -4.402 24.651 1.00 84.25 90 SER A N 1
ATOM 737 C CA . SER A 1 90 ? 7.317 -3.550 25.579 1.00 84.25 90 SER A CA 1
ATOM 738 C C . SER A 1 90 ? 5.804 -3.768 25.532 1.00 84.25 90 SER A C 1
ATOM 740 O O . SER A 1 90 ? 5.112 -3.440 26.496 1.00 84.25 90 SER A O 1
ATOM 742 N N . TRP A 1 91 ? 5.280 -4.329 24.439 1.00 88.62 91 TRP A N 1
ATOM 743 C CA . TRP A 1 91 ? 3.849 -4.538 24.241 1.00 88.62 91 TRP A CA 1
ATOM 744 C C . TRP A 1 91 ? 3.570 -5.759 23.339 1.00 88.62 91 TRP A C 1
ATOM 746 O O . TRP A 1 91 ? 4.197 -5.888 22.283 1.00 88.62 91 TRP A O 1
ATOM 756 N N . PRO A 1 92 ? 2.614 -6.648 23.701 1.00 88.69 92 PRO A N 1
ATOM 757 C CA . PRO A 1 92 ? 2.284 -7.843 22.915 1.00 88.69 92 PRO A CA 1
ATOM 758 C C . PRO A 1 92 ? 1.844 -7.585 21.470 1.00 88.69 92 PRO A C 1
ATOM 760 O O . PRO A 1 92 ? 1.941 -8.498 20.653 1.00 88.69 92 PRO A O 1
ATOM 763 N N . GLY A 1 93 ? 1.397 -6.367 21.152 1.00 92.00 93 GLY A N 1
ATOM 764 C CA . GLY A 1 93 ? 0.967 -5.988 19.811 1.00 92.00 93 GLY A CA 1
ATOM 765 C C . GLY A 1 93 ? -0.415 -6.515 19.428 1.00 92.00 93 GLY A C 1
ATOM 766 O O . GLY A 1 93 ? -0.941 -7.469 20.000 1.00 92.00 93 GLY A O 1
ATOM 767 N N . LEU A 1 94 ? -0.991 -5.897 18.401 1.00 93.94 94 LEU A N 1
ATOM 768 C CA . LEU A 1 94 ? -2.238 -6.329 17.767 1.00 93.94 94 LEU A CA 1
ATOM 769 C C . LEU A 1 94 ? -1.994 -7.349 16.643 1.00 93.94 94 LEU A C 1
ATOM 771 O O . LEU A 1 94 ? -2.931 -8.031 16.230 1.00 93.94 94 LEU A O 1
ATOM 775 N N . TRP A 1 95 ? -0.756 -7.463 16.154 1.00 92.94 95 TRP A N 1
ATOM 776 C CA . TRP A 1 95 ? -0.325 -8.424 15.135 1.00 92.94 95 TRP A CA 1
ATOM 777 C C . TRP A 1 95 ? 1.171 -8.746 15.261 1.00 92.94 95 TRP A C 1
ATOM 779 O O . TRP A 1 95 ? 1.912 -8.056 15.966 1.00 92.94 95 TRP A O 1
ATOM 789 N N . GLU A 1 96 ? 1.601 -9.822 14.602 1.00 88.00 96 GLU A N 1
ATOM 790 C CA . GLU A 1 96 ? 3.024 -10.153 14.467 1.00 88.00 96 GLU A CA 1
ATOM 791 C C . GLU A 1 96 ? 3.705 -9.213 13.462 1.00 88.00 96 GLU A C 1
ATOM 793 O O . GLU A 1 96 ? 3.059 -8.684 12.555 1.00 88.00 96 GLU A O 1
ATOM 798 N N . ASP A 1 97 ? 5.005 -8.992 13.648 1.00 83.50 97 ASP A N 1
ATOM 799 C CA . ASP A 1 97 ? 5.810 -8.138 12.772 1.00 83.50 97 ASP A CA 1
ATOM 800 C C . ASP A 1 97 ? 6.276 -8.909 11.529 1.00 83.50 97 ASP A C 1
ATOM 802 O O . ASP A 1 97 ? 6.736 -10.045 11.657 1.00 83.50 97 ASP A O 1
ATOM 806 N N . ASP A 1 98 ? 6.161 -8.295 10.345 1.00 77.12 98 ASP A N 1
ATOM 807 C CA . ASP A 1 98 ? 6.576 -8.866 9.052 1.00 77.12 98 ASP A CA 1
ATOM 808 C C . ASP A 1 98 ? 6.067 -10.312 8.804 1.00 77.12 98 ASP A C 1
ATOM 810 O O . ASP A 1 98 ? 6.798 -11.176 8.305 1.00 77.12 98 ASP A O 1
ATOM 814 N N . ASP A 1 99 ? 4.795 -10.587 9.134 1.00 82.12 99 ASP A N 1
ATOM 815 C CA . ASP A 1 99 ? 4.129 -11.865 8.844 1.00 82.12 99 ASP A CA 1
ATOM 816 C C . ASP A 1 99 ? 2.845 -11.695 8.011 1.00 82.12 99 ASP A C 1
ATOM 818 O O . ASP A 1 99 ? 1.711 -11.583 8.498 1.00 82.12 99 ASP A O 1
ATOM 822 N N . SER A 1 100 ? 3.042 -11.792 6.700 1.00 81.19 100 SER A N 1
ATOM 823 C CA . SER A 1 100 ? 1.994 -11.733 5.679 1.00 81.19 100 SER A CA 1
ATOM 824 C C . SER A 1 100 ? 0.974 -12.877 5.718 1.00 81.19 100 SER A C 1
ATOM 826 O O . SER A 1 100 ? -0.029 -12.813 5.008 1.00 81.19 100 SER A O 1
ATOM 828 N N . SER A 1 101 ? 1.173 -13.919 6.536 1.00 83.31 101 SER A N 1
ATOM 829 C CA . SER A 1 101 ? 0.159 -14.970 6.715 1.00 83.31 101 SER A CA 1
ATOM 830 C C . SER A 1 101 ? -1.037 -14.513 7.561 1.00 83.31 101 SER A C 1
ATOM 832 O O . SER A 1 101 ? -2.121 -15.103 7.462 1.00 83.31 101 SER A O 1
ATOM 834 N N . HIS A 1 102 ? -0.860 -13.439 8.339 1.00 87.62 102 HIS A N 1
ATOM 835 C CA . HIS A 1 102 ? -1.891 -12.837 9.183 1.00 87.62 102 HIS A CA 1
ATOM 836 C C . HIS A 1 102 ? -2.524 -11.593 8.533 1.00 87.62 102 HIS A C 1
ATOM 838 O O . HIS A 1 102 ? -3.750 -11.447 8.562 1.00 87.62 102 HIS A O 1
ATOM 844 N N . ARG A 1 103 ? -1.724 -10.720 7.896 1.00 92.44 103 ARG A N 1
ATOM 845 C CA . ARG A 1 103 ? -2.205 -9.540 7.148 1.00 92.44 103 ARG A CA 1
ATOM 846 C C . ARG A 1 103 ? -2.290 -9.842 5.650 1.00 92.44 103 ARG A C 1
ATOM 848 O O . ARG A 1 103 ? -1.311 -9.725 4.921 1.00 92.44 103 ARG A O 1
ATOM 855 N N . LEU A 1 104 ? -3.482 -10.205 5.176 1.00 93.31 104 LEU A N 1
ATOM 856 C CA . LEU A 1 104 ? -3.679 -10.706 3.805 1.00 93.31 104 LEU A CA 1
ATOM 857 C C . LEU A 1 104 ? -3.774 -9.600 2.743 1.00 93.31 104 LEU A C 1
ATOM 859 O O . LEU A 1 104 ? -3.545 -9.845 1.559 1.00 93.31 104 LEU A O 1
ATOM 863 N N . LEU A 1 105 ? -4.145 -8.388 3.154 1.00 95.31 105 LEU A N 1
ATOM 864 C CA . LEU A 1 105 ? -4.323 -7.233 2.278 1.00 95.31 105 LEU A CA 1
ATOM 865 C C . LEU A 1 105 ? -4.031 -5.952 3.059 1.00 95.31 105 LEU A C 1
ATOM 867 O O . LEU A 1 105 ? -4.593 -5.760 4.136 1.00 95.31 105 LEU A O 1
ATOM 871 N N . THR A 1 106 ? -3.251 -5.046 2.479 1.00 96.56 106 THR A N 1
ATOM 872 C CA . THR A 1 106 ? -3.121 -3.656 2.939 1.00 96.56 106 THR A CA 1
ATOM 873 C C . THR A 1 106 ? -3.634 -2.749 1.828 1.00 96.56 106 THR A C 1
ATOM 875 O O . THR A 1 106 ? -3.118 -2.803 0.713 1.00 96.56 106 THR A O 1
ATOM 878 N N . CYS A 1 107 ? -4.657 -1.933 2.081 1.00 97.00 107 CYS A N 1
ATOM 879 C CA . CYS A 1 107 ? -5.224 -1.041 1.066 1.00 97.00 107 CYS A CA 1
ATOM 880 C C . CYS A 1 107 ? -5.213 0.430 1.480 1.00 97.00 107 CYS A C 1
ATOM 882 O O . CYS A 1 107 ? -5.417 0.761 2.643 1.00 97.00 107 CYS A O 1
ATOM 884 N N . TYR A 1 108 ? -5.016 1.302 0.498 1.00 97.12 108 TYR A N 1
ATOM 885 C CA . TYR A 1 108 ? -4.872 2.745 0.626 1.00 97.12 108 TYR A CA 1
ATOM 886 C C . TYR A 1 108 ? -5.904 3.426 -0.268 1.00 97.12 108 TYR A C 1
ATOM 888 O O . TYR A 1 108 ? -6.001 3.148 -1.469 1.00 97.12 108 TYR A O 1
ATOM 896 N N . PHE A 1 109 ? -6.683 4.334 0.307 1.00 96.50 109 PHE A N 1
ATOM 897 C CA . PHE A 1 109 ? -7.664 5.126 -0.428 1.00 96.50 109 PHE A CA 1
ATOM 898 C C . PHE A 1 109 ? -7.893 6.472 0.250 1.00 96.50 109 PHE A C 1
ATOM 900 O O . PHE A 1 109 ? -7.482 6.718 1.383 1.00 96.50 109 PHE A O 1
ATOM 907 N N . ARG A 1 110 ? -8.543 7.386 -0.467 1.00 94.06 110 ARG A N 1
ATOM 908 C CA . ARG A 1 110 ? -8.829 8.716 0.064 1.00 94.06 110 ARG A CA 1
ATOM 909 C C . ARG A 1 110 ? -9.997 8.670 1.049 1.00 94.06 110 ARG A C 1
ATOM 911 O O . ARG A 1 110 ? -11.063 8.146 0.732 1.00 94.06 110 ARG A O 1
ATOM 918 N N . LEU A 1 111 ? -9.815 9.296 2.205 1.00 92.38 111 LEU A N 1
ATOM 919 C CA . LEU A 1 111 ? -10.878 9.544 3.170 1.00 92.38 111 LEU A CA 1
ATOM 920 C C . LEU A 1 111 ? -11.870 10.579 2.593 1.00 92.38 111 LEU A C 1
ATOM 922 O O . LEU A 1 111 ? -11.423 11.624 2.105 1.00 92.38 111 LEU A O 1
ATOM 926 N N . PRO A 1 112 ? -13.197 10.339 2.636 1.00 85.19 112 PRO A N 1
ATOM 927 C CA . PRO A 1 112 ? -14.204 11.212 2.029 1.00 85.19 112 PRO A CA 1
ATOM 928 C C . PRO A 1 112 ? -14.512 12.431 2.916 1.00 85.19 112 PRO A C 1
ATOM 930 O O . PRO A 1 112 ? -15.655 12.690 3.280 1.00 85.19 112 PRO A O 1
ATOM 933 N N . VAL A 1 113 ? -13.476 13.179 3.289 1.00 85.06 113 VAL A N 1
ATOM 934 C CA . VAL A 1 113 ? -13.568 14.414 4.074 1.00 85.06 113 VAL A CA 1
ATOM 935 C C . VAL A 1 113 ? -12.890 15.566 3.331 1.00 85.06 113 VAL A C 1
ATOM 937 O O . VAL A 1 113 ? -12.135 15.356 2.375 1.00 85.06 113 VAL A O 1
ATOM 940 N N . GLY A 1 114 ? -13.175 16.797 3.763 1.00 79.19 114 GLY A N 1
ATOM 941 C CA . GLY A 1 114 ? -12.523 17.998 3.237 1.00 79.19 114 GLY A CA 1
ATOM 942 C C . GLY A 1 114 ? -11.005 17.981 3.441 1.00 79.19 114 GLY A C 1
ATOM 943 O O . GLY A 1 114 ? -10.483 17.191 4.229 1.00 79.19 114 GLY A O 1
ATOM 944 N N . MET A 1 115 ? -10.295 18.859 2.733 1.00 82.06 115 MET A N 1
ATOM 945 C CA . MET A 1 115 ? -8.844 18.996 2.899 1.00 82.06 115 MET A CA 1
ATOM 946 C C . MET A 1 115 ? -8.505 19.461 4.321 1.00 82.06 115 MET A C 1
ATOM 948 O O . MET A 1 115 ? -9.212 20.295 4.890 1.00 82.06 115 MET A O 1
ATOM 952 N N . GLY A 1 116 ? -7.456 18.882 4.902 1.00 73.12 116 GLY A N 1
ATOM 953 C CA . GLY A 1 116 ? -6.937 19.256 6.221 1.00 73.12 116 GLY A CA 1
ATOM 954 C C . GLY A 1 116 ? -5.761 20.226 6.115 1.00 73.12 116 GLY A C 1
ATOM 955 O O . GLY A 1 116 ? -5.180 20.375 5.044 1.00 73.12 116 GLY A O 1
ATOM 956 N N . ARG A 1 117 ? -5.410 20.884 7.227 1.00 79.81 117 ARG A N 1
ATOM 957 C CA . ARG A 1 117 ? -4.151 21.632 7.382 1.00 79.81 117 ARG A CA 1
ATOM 958 C C . ARG A 1 117 ? -3.546 21.362 8.756 1.00 79.81 117 ARG A C 1
ATOM 960 O O . ARG A 1 117 ? -4.275 21.320 9.746 1.00 79.81 117 ARG A O 1
ATOM 967 N N . GLY A 1 118 ? -2.228 21.213 8.818 1.00 86.06 118 GLY A N 1
ATOM 968 C CA . GLY A 1 118 ? -1.433 21.047 10.037 1.00 86.06 118 GLY A CA 1
ATOM 969 C C . GLY A 1 118 ? -1.422 19.619 10.588 1.00 86.06 118 GLY A C 1
ATOM 970 O O . GLY A 1 118 ? -0.439 19.206 11.206 1.00 86.06 118 GLY A O 1
ATOM 971 N N . ARG A 1 119 ? -2.496 18.851 10.372 1.00 90.94 119 ARG A N 1
ATOM 972 C CA . ARG A 1 119 ? -2.591 17.430 10.718 1.00 90.94 119 ARG A CA 1
ATOM 973 C C . ARG A 1 119 ? -3.406 16.685 9.664 1.00 90.94 119 ARG A C 1
ATOM 975 O O . ARG A 1 119 ? -4.523 17.094 9.341 1.00 90.94 119 ARG A O 1
ATOM 982 N N . ARG A 1 120 ? -2.890 15.550 9.204 1.00 91.56 120 ARG A N 1
ATOM 983 C CA . ARG A 1 120 ? -3.589 14.592 8.347 1.00 91.56 120 ARG A CA 1
ATOM 984 C C . ARG A 1 120 ? -4.376 13.592 9.178 1.00 91.56 120 ARG A C 1
ATOM 986 O O . ARG A 1 120 ? -3.823 12.900 10.035 1.00 91.56 120 ARG A O 1
ATOM 993 N N . LYS A 1 121 ? -5.669 13.475 8.884 1.00 95.25 121 LYS A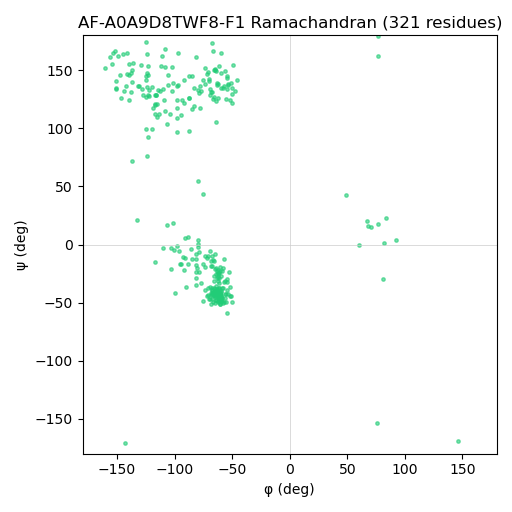 N 1
ATOM 994 C CA . LYS A 1 121 ? -6.519 12.415 9.435 1.00 95.25 121 LYS A CA 1
ATOM 995 C C . LYS A 1 121 ? -6.305 11.108 8.684 1.00 95.25 121 LYS A C 1
ATOM 997 O O . LYS A 1 121 ? -6.357 11.076 7.455 1.00 95.25 121 LYS A O 1
ATOM 1002 N N . VAL A 1 122 ? -6.135 10.028 9.435 1.00 96.50 122 VAL A N 1
ATOM 1003 C CA . VAL A 1 122 ? -6.030 8.666 8.909 1.00 96.50 122 VAL A CA 1
ATOM 1004 C C . VAL A 1 122 ? -7.020 7.780 9.652 1.00 96.50 122 VAL A C 1
ATOM 1006 O O . VAL A 1 122 ? -7.094 7.823 10.879 1.00 96.50 122 VAL A O 1
ATOM 1009 N N . GLN A 1 123 ? -7.773 6.966 8.919 1.00 97.06 123 GLN A N 1
ATOM 1010 C CA . GLN A 1 123 ? -8.578 5.889 9.493 1.00 97.06 123 GLN A CA 1
ATOM 1011 C C . GLN A 1 123 ? -7.940 4.553 9.143 1.00 97.06 123 GLN A C 1
ATOM 1013 O O . GLN A 1 123 ? -7.893 4.186 7.968 1.00 97.06 123 GLN A O 1
ATOM 1018 N N . ALA A 1 124 ? -7.463 3.840 10.162 1.00 97.69 124 ALA A N 1
ATOM 1019 C CA . ALA A 1 124 ? -6.972 2.477 10.031 1.00 97.69 124 ALA A CA 1
ATOM 1020 C C . ALA A 1 124 ? -8.077 1.504 10.454 1.00 97.69 124 ALA A C 1
ATOM 1022 O O . ALA A 1 124 ? -8.436 1.425 11.628 1.00 97.69 124 ALA A O 1
ATOM 1023 N N . GLY A 1 125 ? -8.641 0.798 9.482 1.00 97.06 125 GLY A N 1
ATOM 1024 C CA . GLY A 1 125 ? -9.616 -0.267 9.691 1.00 97.06 125 GLY A CA 1
ATOM 1025 C C . GLY A 1 125 ? -8.943 -1.633 9.684 1.00 97.06 125 GLY A C 1
ATOM 1026 O O . GLY A 1 125 ? -8.096 -1.895 8.829 1.00 97.06 125 GLY A O 1
ATOM 1027 N N . VAL A 1 126 ? -9.338 -2.498 10.613 1.00 97.00 126 VAL A N 1
ATOM 1028 C CA . VAL A 1 126 ? -8.894 -3.891 10.700 1.00 97.00 126 VAL A CA 1
ATOM 1029 C C . VAL A 1 126 ? -10.110 -4.799 10.550 1.00 97.00 126 VAL A C 1
ATOM 1031 O O . VAL A 1 126 ? -11.045 -4.767 11.359 1.00 97.00 126 VAL A O 1
ATOM 1034 N N . TRP A 1 127 ? -10.086 -5.597 9.486 1.00 96.44 127 TRP A N 1
ATOM 1035 C CA . TRP A 1 127 ? -11.211 -6.395 9.010 1.00 96.44 127 TRP A CA 1
ATOM 1036 C C . TRP A 1 127 ? -10.862 -7.868 9.129 1.00 96.44 127 TRP A C 1
ATOM 1038 O O . TRP A 1 127 ? -9.995 -8.349 8.403 1.00 96.44 127 TRP A O 1
ATOM 1048 N N . GLN A 1 128 ? -11.502 -8.575 10.054 1.00 94.88 128 GLN A N 1
ATOM 1049 C CA . GLN A 1 128 ? -11.346 -10.017 10.177 1.00 94.88 128 GLN A CA 1
ATOM 1050 C C . GLN A 1 128 ? -11.852 -10.689 8.906 1.00 94.88 128 GLN A C 1
ATOM 1052 O O . GLN A 1 128 ? -12.914 -10.333 8.403 1.00 94.88 128 GLN A O 1
ATOM 1057 N N . VAL A 1 129 ? -11.111 -11.679 8.421 1.00 93.50 129 VAL A N 1
ATOM 1058 C CA . VAL A 1 129 ? -11.487 -12.428 7.222 1.00 93.50 129 VAL A CA 1
ATOM 1059 C C . VAL A 1 129 ? -11.443 -13.929 7.467 1.00 93.50 129 VAL A C 1
ATOM 1061 O O . VAL A 1 129 ? -10.726 -14.425 8.339 1.00 93.50 129 VAL A O 1
ATOM 1064 N N . GLY A 1 130 ? -12.240 -14.662 6.690 1.00 90.62 130 GLY A N 1
ATOM 1065 C CA . GLY A 1 130 ? -12.308 -16.117 6.768 1.00 90.62 130 GLY A CA 1
ATOM 1066 C C . GLY A 1 130 ? -11.015 -16.819 6.320 1.00 90.62 130 GLY A C 1
ATOM 1067 O O . GLY A 1 130 ? -10.156 -16.224 5.664 1.00 90.62 130 GLY A O 1
ATOM 1068 N N . PRO A 1 131 ? -10.876 -18.124 6.615 1.00 87.06 131 PRO A N 1
ATOM 1069 C CA . PRO A 1 131 ? -9.679 -18.902 6.281 1.00 87.06 131 PRO A CA 1
ATOM 1070 C C . PRO A 1 131 ? -9.398 -18.979 4.772 1.00 87.06 131 PRO A C 1
ATOM 1072 O O . PRO A 1 131 ? -8.241 -19.049 4.373 1.00 87.06 131 PRO A O 1
ATOM 1075 N N . HIS A 1 132 ? -10.439 -18.911 3.939 1.00 88.62 132 HIS A N 1
ATOM 1076 C CA . HIS A 1 132 ? -10.352 -19.005 2.476 1.00 88.62 132 HIS A CA 1
ATOM 1077 C C . HIS A 1 132 ? -10.449 -17.648 1.771 1.00 88.62 132 HIS A C 1
ATOM 1079 O O . HIS A 1 132 ? -10.789 -17.589 0.591 1.00 88.62 132 HIS A O 1
ATOM 1085 N N . PHE A 1 133 ? -10.218 -16.550 2.493 1.00 92.06 133 PHE A N 1
ATOM 1086 C CA . PHE A 1 133 ? -10.237 -15.227 1.889 1.00 92.06 133 PHE A CA 1
ATOM 1087 C C . PHE A 1 133 ? -9.117 -15.080 0.853 1.00 92.06 133 PHE A C 1
ATOM 1089 O O . PHE A 1 133 ? -7.943 -15.238 1.181 1.00 92.06 133 PHE A O 1
ATOM 1096 N N . ASP A 1 134 ? -9.499 -14.734 -0.376 1.00 92.50 134 ASP A N 1
ATOM 1097 C CA . ASP A 1 134 ? -8.594 -14.383 -1.469 1.00 92.50 134 ASP A CA 1
ATOM 1098 C C . ASP A 1 134 ? -8.792 -12.890 -1.805 1.00 92.50 134 ASP A C 1
ATOM 1100 O O . ASP A 1 134 ? -9.859 -12.511 -2.312 1.00 92.50 134 ASP A O 1
ATOM 1104 N N . PRO A 1 135 ? -7.792 -12.026 -1.533 1.00 93.56 135 PRO A N 1
ATOM 1105 C CA . PRO A 1 135 ? -7.904 -10.595 -1.791 1.00 93.56 135 PRO A CA 1
ATOM 1106 C C . PRO A 1 135 ? -8.123 -10.246 -3.269 1.00 93.56 135 PRO A C 1
ATOM 1108 O O . PRO A 1 135 ? -8.889 -9.328 -3.576 1.00 93.56 135 PRO A O 1
ATOM 1111 N N . LEU A 1 136 ? -7.478 -10.977 -4.186 1.00 93.88 136 LEU A N 1
ATOM 1112 C CA . LEU A 1 136 ? -7.600 -10.757 -5.625 1.00 93.88 136 LEU A CA 1
ATOM 1113 C C . LEU A 1 136 ? -9.007 -11.122 -6.090 1.00 93.88 136 LEU A C 1
ATOM 1115 O O . LEU A 1 136 ? -9.668 -10.311 -6.742 1.00 93.88 136 LEU A O 1
ATOM 1119 N N . HIS A 1 137 ? -9.476 -12.319 -5.733 1.00 93.31 137 HIS A N 1
ATOM 1120 C CA . HIS A 1 137 ? -10.814 -12.768 -6.102 1.00 93.31 137 HIS A CA 1
ATOM 1121 C C . HIS A 1 137 ? -11.900 -11.865 -5.507 1.00 93.31 137 HIS A C 1
ATOM 1123 O O . HIS A 1 137 ? -12.857 -11.526 -6.205 1.00 93.31 137 HIS A O 1
ATOM 1129 N N . SER A 1 138 ? -11.745 -11.443 -4.248 1.00 94.44 138 SER A N 1
ATOM 1130 C CA . SER A 1 138 ? -12.691 -10.558 -3.561 1.00 94.44 138 SER A CA 1
ATOM 1131 C C . SER A 1 138 ? -12.829 -9.208 -4.273 1.00 94.44 138 SER A C 1
ATOM 1133 O O . SER A 1 138 ? -13.939 -8.805 -4.639 1.00 94.44 138 SER A O 1
ATOM 1135 N N . LEU A 1 139 ? -11.705 -8.539 -4.557 1.00 95.38 139 LEU A N 1
ATOM 1136 C CA . LEU A 1 139 ? -11.706 -7.251 -5.253 1.00 95.38 139 LEU A CA 1
ATOM 1137 C C . LEU A 1 139 ? -12.241 -7.378 -6.685 1.00 95.38 139 LEU A C 1
ATOM 1139 O O . LEU A 1 139 ? -13.124 -6.615 -7.083 1.00 95.38 139 LEU A O 1
ATOM 1143 N N . ALA A 1 140 ? -11.749 -8.362 -7.443 1.00 94.06 140 ALA A N 1
ATOM 1144 C CA . ALA A 1 140 ? -12.173 -8.591 -8.821 1.00 94.06 140 ALA A CA 1
ATOM 1145 C C . ALA A 1 140 ? -13.678 -8.883 -8.905 1.00 94.06 140 ALA A C 1
ATOM 1147 O O . ALA A 1 140 ? -14.370 -8.297 -9.734 1.00 94.06 140 ALA A O 1
ATOM 1148 N N . SER A 1 141 ? -14.203 -9.725 -8.010 1.00 92.69 141 SER A N 1
ATOM 1149 C CA . SER A 1 141 ? -15.627 -10.072 -7.974 1.00 92.69 141 SER A CA 1
ATOM 1150 C C . SER A 1 141 ? -16.505 -8.891 -7.573 1.00 92.69 141 SER A C 1
ATOM 1152 O O . SER A 1 141 ? -17.582 -8.72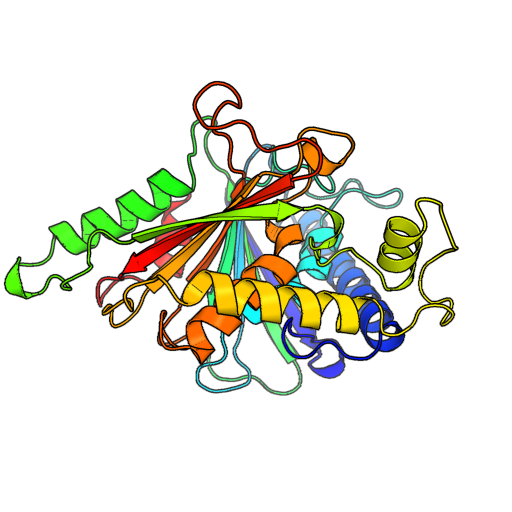0 -8.140 1.00 92.69 141 SER A O 1
ATOM 1154 N N . SER A 1 142 ? -16.067 -8.058 -6.622 1.00 93.50 142 SER A N 1
ATOM 1155 C CA . SER A 1 142 ? -16.785 -6.831 -6.246 1.00 93.50 142 SER A CA 1
ATOM 1156 C C . SER A 1 142 ? -16.936 -5.886 -7.442 1.00 93.50 142 SER A C 1
ATOM 1158 O O . SER A 1 142 ? -18.032 -5.394 -7.704 1.00 93.50 142 SER A O 1
ATOM 1160 N N . ILE A 1 143 ? -15.859 -5.684 -8.201 1.00 94.56 143 ILE A N 1
ATOM 1161 C CA . ILE A 1 143 ? -15.843 -4.794 -9.367 1.00 94.56 143 ILE A CA 1
ATOM 1162 C C . ILE A 1 143 ? -16.631 -5.396 -10.540 1.00 94.56 143 ILE A C 1
ATOM 1164 O O . ILE A 1 143 ? -17.425 -4.696 -11.170 1.00 94.56 143 ILE A O 1
ATOM 1168 N N . ALA A 1 144 ? -16.451 -6.691 -10.818 1.00 91.25 144 ALA A N 1
ATOM 1169 C CA . ALA A 1 144 ? -17.139 -7.389 -11.903 1.00 91.25 144 ALA A CA 1
ATOM 1170 C C . ALA A 1 144 ? -18.661 -7.375 -11.717 1.00 91.25 144 ALA A C 1
ATOM 1172 O O . ALA A 1 144 ? -19.375 -7.007 -12.645 1.00 91.25 144 ALA A O 1
ATOM 1173 N N . LYS A 1 145 ? -19.152 -7.664 -10.502 1.00 90.88 145 LYS A N 1
ATOM 1174 C CA . LYS A 1 145 ? -20.588 -7.607 -10.178 1.00 90.88 145 LYS A CA 1
ATOM 1175 C C . LYS A 1 145 ? -21.197 -6.237 -10.483 1.00 90.88 145 LYS A C 1
ATOM 1177 O O . LYS A 1 145 ? -22.293 -6.156 -11.035 1.00 90.88 145 LYS A O 1
ATOM 1182 N N . GLU A 1 146 ? -20.493 -5.153 -10.152 1.00 92.00 146 GLU A N 1
ATOM 1183 C CA . GLU A 1 146 ? -20.966 -3.801 -10.464 1.00 92.00 146 GLU A CA 1
ATOM 1184 C C . GLU A 1 146 ? -20.964 -3.522 -11.978 1.00 92.00 146 GLU A C 1
ATOM 1186 O O . GLU A 1 146 ? -21.949 -2.988 -12.488 1.00 92.00 146 GLU A O 1
ATOM 1191 N N . TRP A 1 147 ? -19.933 -3.928 -12.728 1.00 91.88 147 TRP A N 1
ATOM 1192 C CA . TRP A 1 147 ? -19.929 -3.797 -14.196 1.00 91.88 147 TRP A CA 1
ATOM 1193 C C . TRP A 1 147 ? -21.038 -4.602 -14.877 1.00 91.88 147 TRP A C 1
ATOM 1195 O O . TRP A 1 147 ? -21.672 -4.118 -15.817 1.00 91.88 147 TRP A O 1
ATOM 1205 N N . GLU A 1 148 ? -21.281 -5.824 -14.411 1.00 90.00 148 GLU A N 1
ATOM 1206 C CA . GLU A 1 148 ? -22.303 -6.718 -14.955 1.00 90.00 148 GLU A CA 1
ATOM 1207 C C . GLU A 1 148 ? -23.716 -6.176 -14.728 1.00 90.00 148 GLU A C 1
ATOM 1209 O O . GLU A 1 148 ? -24.572 -6.343 -15.596 1.00 90.00 148 GLU A O 1
ATOM 1214 N N . SER A 1 149 ? -23.933 -5.443 -13.629 1.00 90.25 149 SER A N 1
ATOM 1215 C CA . SER A 1 149 ? -25.199 -4.755 -13.344 1.00 90.25 149 SER A CA 1
ATOM 1216 C C . SER A 1 149 ? -25.503 -3.584 -14.291 1.00 90.25 149 SER A C 1
ATOM 1218 O O . SER A 1 149 ? -26.651 -3.146 -14.390 1.00 90.25 149 SER A O 1
ATOM 1220 N N . LEU A 1 150 ? -24.492 -3.068 -15.000 1.00 88.69 150 LEU A N 1
ATOM 1221 C CA . LEU A 1 150 ? -24.660 -1.983 -15.961 1.00 88.69 150 LEU A CA 1
ATOM 1222 C C . LEU A 1 150 ? -25.026 -2.524 -17.355 1.00 88.69 150 LEU A C 1
ATOM 1224 O O . LEU A 1 150 ? -24.489 -3.556 -17.779 1.00 88.69 150 LEU A O 1
ATOM 1228 N N . PRO A 1 151 ? -25.874 -1.799 -18.116 1.00 87.31 151 PRO A N 1
ATOM 1229 C CA . PRO A 1 151 ? -26.093 -2.079 -19.532 1.00 87.31 151 PRO A CA 1
ATOM 1230 C C . PRO A 1 151 ? -24.774 -2.099 -20.310 1.00 87.31 151 PRO A C 1
ATOM 1232 O O . PRO A 1 151 ? -23.883 -1.298 -20.028 1.00 87.31 151 PRO A O 1
ATOM 1235 N N . GLU A 1 152 ? -24.664 -2.959 -21.324 1.00 84.12 152 GLU A N 1
ATOM 1236 C CA . GLU A 1 152 ? -23.413 -3.173 -22.070 1.00 84.12 152 GLU A CA 1
ATOM 1237 C C . GLU A 1 152 ? -22.816 -1.878 -22.644 1.00 84.12 152 GLU A C 1
ATOM 1239 O O . GLU A 1 152 ? -21.619 -1.646 -22.521 1.00 84.12 152 GLU A O 1
ATOM 1244 N N . TRP A 1 153 ? -23.657 -0.972 -23.152 1.00 80.94 153 TRP A N 1
ATOM 1245 C CA . TRP A 1 153 ? -23.237 0.326 -23.696 1.00 80.94 153 TRP A CA 1
ATOM 1246 C C . TRP A 1 153 ? -22.648 1.299 -22.658 1.00 80.94 153 TRP A C 1
ATOM 1248 O O . TRP A 1 153 ? -22.070 2.316 -23.034 1.00 80.94 153 TRP A O 1
ATOM 1258 N N . ARG A 1 154 ? -22.802 1.021 -21.355 1.00 79.12 154 ARG A N 1
ATOM 1259 C CA . ARG A 1 154 ? -22.178 1.783 -20.257 1.00 79.12 154 ARG A CA 1
ATOM 1260 C C . ARG A 1 154 ? -20.879 1.163 -19.751 1.00 79.12 154 ARG A C 1
ATOM 1262 O O . ARG A 1 154 ? -20.248 1.759 -18.879 1.00 79.12 154 ARG A O 1
ATOM 1269 N N . ARG A 1 155 ? -20.497 -0.021 -20.235 1.00 80.12 155 ARG A N 1
ATOM 1270 C CA . ARG A 1 155 ? -19.263 -0.691 -19.813 1.00 80.12 155 ARG A CA 1
ATOM 1271 C C . ARG A 1 155 ? -18.066 -0.042 -20.506 1.00 80.12 155 ARG A C 1
ATOM 1273 O O . ARG A 1 155 ? -18.120 0.260 -21.694 1.00 80.12 155 ARG A O 1
ATOM 1280 N N . ASP A 1 156 ? -16.996 0.195 -19.751 1.00 72.25 156 ASP A N 1
ATOM 1281 C CA . ASP A 1 156 ? -15.751 0.756 -20.289 1.00 72.25 156 ASP A CA 1
ATOM 1282 C C . ASP A 1 156 ? -15.089 -0.238 -21.267 1.00 72.25 156 ASP A C 1
ATOM 1284 O O . ASP A 1 156 ? -15.209 -1.449 -21.092 1.00 72.25 156 ASP A O 1
ATOM 1288 N N . LEU A 1 157 ? -14.360 0.240 -22.279 1.00 67.81 157 LEU A N 1
ATOM 1289 C CA . LEU A 1 157 ? -13.726 -0.607 -23.306 1.00 67.81 157 LEU A CA 1
ATOM 1290 C C . LEU A 1 157 ? -12.726 -1.613 -22.710 1.00 67.81 157 LEU A C 1
ATOM 1292 O O . LEU A 1 157 ? -12.527 -2.689 -23.268 1.00 67.81 157 LEU A O 1
ATOM 1296 N N . ASP A 1 158 ? -12.134 -1.277 -21.564 1.00 77.06 158 ASP A N 1
ATOM 1297 C CA . ASP A 1 158 ? -11.175 -2.112 -20.837 1.00 77.06 158 ASP A CA 1
ATOM 1298 C C . ASP A 1 158 ? -11.776 -2.745 -19.561 1.00 77.06 158 ASP A C 1
ATOM 1300 O O . ASP A 1 158 ? -11.018 -3.203 -18.713 1.00 77.06 158 ASP A O 1
ATOM 1304 N N . TRP A 1 159 ? -13.107 -2.801 -19.381 1.00 80.31 159 TRP A N 1
ATOM 1305 C CA . TRP A 1 159 ? -13.749 -3.161 -18.094 1.00 80.31 159 TRP A CA 1
ATOM 1306 C C . TRP A 1 159 ? -13.274 -4.480 -17.451 1.00 80.31 159 TRP A C 1
ATOM 1308 O O . TRP A 1 159 ? -13.354 -4.632 -16.234 1.00 80.31 159 TRP A O 1
ATOM 1318 N N . ARG A 1 160 ? -12.736 -5.416 -18.246 1.00 81.94 160 ARG A N 1
ATOM 1319 C CA . ARG A 1 160 ? -12.153 -6.691 -17.782 1.00 81.94 160 ARG A CA 1
ATOM 1320 C C . ARG A 1 160 ? -10.806 -6.549 -17.062 1.00 81.94 160 ARG A C 1
ATOM 1322 O O . ARG A 1 160 ? -10.344 -7.505 -16.446 1.00 81.94 160 ARG A O 1
ATOM 1329 N N . GLY A 1 161 ? -10.185 -5.378 -17.133 1.00 89.44 161 GLY A N 1
ATOM 1330 C CA . GLY A 1 161 ? -8.898 -5.091 -16.521 1.00 89.44 161 GLY A CA 1
ATOM 1331 C C . GLY A 1 161 ? -7.701 -5.660 -17.268 1.00 89.44 161 GLY A C 1
ATOM 1332 O O . GLY A 1 161 ? -7.812 -6.267 -18.334 1.00 89.44 161 GLY A O 1
ATOM 1333 N N . ARG A 1 162 ? -6.518 -5.395 -16.715 1.00 91.12 162 ARG A N 1
ATOM 1334 C CA . ARG A 1 162 ? -5.229 -5.852 -17.247 1.00 91.12 162 ARG A CA 1
ATOM 1335 C C . ARG A 1 162 ? -4.341 -6.322 -16.114 1.00 91.12 162 ARG A C 1
ATOM 1337 O O . ARG A 1 162 ? -4.386 -5.768 -15.021 1.00 91.12 162 ARG A O 1
ATOM 1344 N N . VAL A 1 163 ? -3.508 -7.311 -16.404 1.00 92.62 163 VAL A N 1
ATOM 1345 C CA . VAL A 1 163 ? -2.474 -7.787 -15.492 1.00 92.62 163 VAL A CA 1
ATOM 1346 C C . VAL A 1 163 ? -1.119 -7.620 -16.153 1.00 92.62 163 VAL A C 1
ATOM 1348 O O . VAL A 1 163 ? -0.959 -7.906 -17.340 1.00 92.62 163 VAL A O 1
ATOM 1351 N N . ILE A 1 164 ? -0.159 -7.125 -15.388 1.00 92.12 164 ILE A N 1
ATOM 1352 C CA . ILE A 1 164 ? 1.223 -6.967 -15.821 1.00 92.12 164 ILE A CA 1
ATOM 1353 C C . ILE A 1 164 ? 2.115 -7.564 -14.747 1.00 92.12 164 ILE A C 1
ATOM 1355 O O . ILE A 1 164 ? 1.878 -7.340 -13.565 1.00 92.12 164 ILE A O 1
ATOM 1359 N N . GLU A 1 165 ? 3.129 -8.322 -15.142 1.00 91.88 165 GLU A N 1
ATOM 1360 C CA . GLU A 1 165 ? 4.056 -8.955 -14.211 1.00 91.88 165 GLU A CA 1
ATOM 1361 C C . GLU A 1 165 ? 5.494 -8.709 -14.628 1.00 91.88 165 GLU A C 1
ATOM 1363 O O . GLU A 1 165 ? 5.848 -8.836 -15.801 1.00 91.88 165 GLU A O 1
ATOM 1368 N N . TRP A 1 166 ? 6.322 -8.391 -13.638 1.00 91.44 166 TRP A N 1
ATOM 1369 C CA . TRP A 1 166 ? 7.749 -8.191 -13.816 1.00 91.44 166 TRP A CA 1
ATOM 1370 C C . TRP A 1 166 ? 8.528 -8.799 -12.662 1.00 91.44 166 TRP A C 1
ATOM 1372 O O . TRP A 1 166 ? 8.092 -8.763 -11.510 1.00 91.44 166 TRP A O 1
ATOM 1382 N N . ALA A 1 167 ? 9.713 -9.307 -12.991 1.00 90.81 167 ALA A N 1
ATOM 1383 C CA . ALA A 1 167 ? 10.703 -9.748 -12.026 1.00 90.81 167 ALA A CA 1
ATOM 1384 C C . ALA A 1 167 ? 11.806 -8.691 -11.876 1.00 90.81 167 ALA A C 1
ATOM 1386 O O . ALA A 1 167 ? 12.279 -8.104 -12.857 1.00 90.81 167 ALA A O 1
ATOM 1387 N N . PHE A 1 168 ? 12.225 -8.475 -10.636 1.00 90.69 168 PHE A N 1
ATOM 1388 C CA . PHE A 1 168 ? 13.282 -7.558 -10.246 1.00 90.69 168 PHE A CA 1
ATOM 1389 C C . PHE A 1 168 ? 14.354 -8.336 -9.484 1.00 90.69 168 PHE A C 1
ATOM 1391 O O . PHE A 1 168 ? 14.024 -9.034 -8.523 1.00 90.69 168 PHE A O 1
ATOM 1398 N N . PRO A 1 169 ? 15.636 -8.220 -9.867 1.00 89.88 169 PRO A N 1
ATOM 1399 C CA . PRO A 1 169 ? 16.707 -8.778 -9.055 1.00 89.88 169 PRO A CA 1
ATOM 1400 C C . PRO A 1 169 ? 16.754 -8.057 -7.704 1.00 89.88 169 PRO A C 1
ATOM 1402 O O . PRO A 1 169 ? 16.488 -6.854 -7.639 1.00 89.88 169 PRO A O 1
ATOM 1405 N N . SER A 1 170 ? 17.163 -8.750 -6.640 1.00 87.00 170 SER A N 1
ATOM 1406 C CA . SER A 1 170 ? 17.290 -8.175 -5.296 1.00 87.00 170 SER A CA 1
ATOM 1407 C C . SER A 1 170 ? 18.168 -6.927 -5.284 1.00 87.00 170 SER A C 1
ATOM 1409 O O . SER A 1 170 ? 17.909 -6.018 -4.512 1.00 87.00 170 SER A O 1
ATOM 1411 N N . SER A 1 171 ? 19.153 -6.811 -6.182 1.00 86.69 171 SER A N 1
ATOM 1412 C CA . SER A 1 171 ? 19.990 -5.611 -6.315 1.00 86.69 171 SER A CA 1
ATOM 1413 C C . SER A 1 171 ? 19.222 -4.344 -6.715 1.00 86.69 171 SER A C 1
ATOM 1415 O O . SER A 1 171 ? 19.683 -3.256 -6.379 1.00 86.69 171 SER A O 1
ATOM 1417 N N . LEU A 1 172 ? 18.067 -4.479 -7.382 1.00 89.94 172 LEU A N 1
ATOM 1418 C CA . LEU A 1 172 ? 17.158 -3.393 -7.776 1.00 89.94 172 LEU A CA 1
ATOM 1419 C C . LEU A 1 172 ? 15.906 -3.291 -6.889 1.00 89.94 172 LEU A C 1
ATOM 1421 O O . LEU A 1 172 ? 15.090 -2.398 -7.093 1.00 89.94 172 LEU A O 1
ATOM 1425 N N . TRP A 1 173 ? 15.737 -4.195 -5.922 1.00 89.56 173 TRP A N 1
ATOM 1426 C CA . TRP A 1 173 ? 14.576 -4.207 -5.038 1.00 89.56 173 TRP A CA 1
ATOM 1427 C C . TRP A 1 173 ? 14.724 -3.135 -3.956 1.00 89.56 173 TRP A C 1
ATOM 1429 O O . TRP A 1 173 ? 15.667 -3.183 -3.160 1.00 89.56 173 TRP A O 1
ATOM 1439 N N . LEU A 1 174 ? 13.813 -2.164 -3.937 1.00 87.56 174 LEU A N 1
ATOM 1440 C CA . LEU A 1 174 ? 13.757 -1.103 -2.935 1.00 87.56 174 LEU A CA 1
ATOM 1441 C C . LEU A 1 174 ? 12.539 -1.322 -2.034 1.00 87.56 174 LEU A C 1
ATOM 1443 O O . LEU A 1 174 ? 11.408 -1.420 -2.522 1.00 87.56 174 LEU A O 1
ATOM 1447 N N . THR A 1 175 ? 12.778 -1.406 -0.728 1.00 84.56 175 THR A N 1
ATOM 1448 C CA . THR A 1 175 ? 11.724 -1.580 0.272 1.00 84.56 175 THR A CA 1
ATOM 1449 C C . THR A 1 175 ? 11.597 -0.330 1.125 1.00 84.56 175 THR A C 1
ATOM 1451 O O . THR A 1 175 ? 12.581 0.379 1.331 1.00 84.56 175 THR A O 1
ATOM 1454 N N . SER A 1 176 ? 10.414 -0.088 1.687 1.00 76.12 176 SER A N 1
ATOM 1455 C CA . SER A 1 176 ? 10.215 0.997 2.655 1.00 76.12 176 SER A CA 1
ATOM 1456 C C . SER A 1 176 ? 10.913 0.748 4.001 1.00 76.12 176 SER A C 1
ATOM 1458 O O . SER A 1 176 ? 10.959 1.649 4.836 1.00 76.12 176 SER A O 1
ATOM 1460 N N . ASN A 1 177 ? 11.519 -0.423 4.220 1.00 77.06 177 ASN A N 1
ATOM 1461 C CA . ASN A 1 177 ? 12.360 -0.693 5.391 1.00 77.06 177 ASN A CA 1
ATOM 1462 C C . ASN A 1 177 ? 13.840 -0.399 5.154 1.00 77.06 177 ASN A C 1
ATOM 1464 O O . ASN A 1 177 ? 14.564 -0.188 6.122 1.00 77.06 177 ASN A O 1
ATOM 1468 N N . PHE A 1 178 ? 14.289 -0.373 3.897 1.00 77.31 178 PHE A N 1
ATOM 1469 C CA . PHE A 1 178 ? 15.707 -0.224 3.617 1.00 77.31 178 PHE A CA 1
ATOM 1470 C C . PHE A 1 178 ? 16.220 1.176 3.896 1.00 77.31 178 PHE A C 1
ATOM 1472 O O . PHE A 1 178 ? 15.543 2.200 3.742 1.00 77.31 178 PHE A O 1
ATOM 1479 N N . THR A 1 179 ? 17.470 1.153 4.315 1.00 77.75 179 THR A N 1
ATOM 1480 C CA . THR A 1 179 ? 18.283 2.287 4.696 1.00 77.75 179 THR A CA 1
ATOM 1481 C C . THR A 1 179 ? 19.387 2.478 3.667 1.00 77.75 179 THR A C 1
ATOM 1483 O O . THR A 1 179 ? 19.698 1.553 2.908 1.00 77.75 179 THR A O 1
ATOM 1486 N N . ASP A 1 180 ? 20.011 3.652 3.634 1.00 81.12 180 ASP A N 1
ATOM 1487 C CA . ASP A 1 180 ? 21.176 3.880 2.774 1.00 81.12 180 ASP A CA 1
ATOM 1488 C C . ASP A 1 180 ? 22.299 2.886 3.119 1.00 81.12 180 ASP A C 1
ATOM 1490 O O . ASP A 1 180 ? 22.956 2.306 2.250 1.00 81.12 180 ASP A O 1
ATOM 1494 N N . THR A 1 181 ? 22.444 2.591 4.413 1.00 79.88 181 THR A N 1
ATOM 1495 C CA . THR A 1 181 ? 23.421 1.622 4.921 1.00 79.88 181 THR A CA 1
ATOM 1496 C C . THR A 1 181 ? 23.070 0.178 4.543 1.00 79.88 181 THR A C 1
ATOM 1498 O O . THR A 1 181 ? 23.973 -0.599 4.221 1.00 79.88 181 THR A O 1
ATOM 1501 N N . ASP A 1 182 ? 21.790 -0.196 4.512 1.00 81.62 182 ASP A N 1
ATOM 1502 C CA . ASP A 1 182 ? 21.344 -1.530 4.082 1.00 81.62 182 ASP A CA 1
ATOM 1503 C C . ASP A 1 182 ? 21.636 -1.744 2.600 1.00 81.62 182 ASP A C 1
ATOM 1505 O O . ASP A 1 182 ? 22.129 -2.801 2.196 1.00 81.62 182 ASP A O 1
ATOM 1509 N N . ILE A 1 183 ? 21.363 -0.728 1.777 1.00 82.56 183 ILE A N 1
ATOM 1510 C CA . ILE A 1 183 ? 21.624 -0.777 0.337 1.00 82.56 183 ILE A CA 1
ATOM 1511 C C . ILE A 1 183 ? 23.126 -0.886 0.085 1.00 82.56 183 ILE A C 1
ATOM 1513 O O . ILE A 1 183 ? 23.544 -1.744 -0.699 1.00 82.56 183 ILE A O 1
ATOM 1517 N N . ALA A 1 184 ? 23.940 -0.089 0.778 1.00 82.75 184 ALA A N 1
ATOM 1518 C CA . ALA A 1 184 ? 25.393 -0.186 0.700 1.00 82.75 184 ALA A CA 1
ATOM 1519 C C . ALA A 1 184 ? 25.897 -1.568 1.144 1.00 82.75 184 ALA A C 1
ATOM 1521 O O . ALA A 1 184 ? 26.710 -2.185 0.451 1.00 82.75 184 ALA A O 1
ATOM 1522 N N . SER A 1 185 ? 25.377 -2.095 2.257 1.00 82.19 185 SER A N 1
ATOM 1523 C CA . SER A 1 185 ? 25.738 -3.419 2.781 1.00 82.19 185 SER A CA 1
ATOM 1524 C C . SER A 1 185 ? 25.406 -4.525 1.784 1.00 82.19 185 SER A C 1
ATOM 1526 O O . SER A 1 185 ? 26.229 -5.401 1.501 1.00 82.19 185 SER A O 1
ATOM 1528 N N . ARG A 1 186 ? 24.229 -4.441 1.155 1.00 83.44 186 ARG A N 1
ATOM 1529 C CA . ARG A 1 186 ? 23.810 -5.358 0.094 1.00 83.44 186 ARG A CA 1
ATOM 1530 C C . ARG A 1 186 ? 24.727 -5.280 -1.122 1.00 83.44 186 ARG A C 1
ATOM 1532 O O . ARG A 1 186 ? 25.107 -6.321 -1.651 1.00 83.44 186 ARG A O 1
ATOM 1539 N N . LYS A 1 187 ? 25.102 -4.074 -1.563 1.00 83.25 187 LYS A N 1
ATOM 1540 C CA . LYS A 1 187 ? 26.039 -3.875 -2.685 1.00 83.25 187 LYS A CA 1
ATOM 1541 C C . LYS A 1 187 ? 27.426 -4.445 -2.380 1.00 83.25 187 LYS A C 1
ATOM 1543 O O . LYS A 1 187 ? 28.049 -5.020 -3.266 1.00 83.25 187 LYS A O 1
ATOM 1548 N N . ALA A 1 188 ? 27.891 -4.315 -1.140 1.00 83.50 188 ALA A N 1
ATOM 1549 C CA . ALA A 1 188 ? 29.190 -4.820 -0.706 1.00 83.50 188 ALA A CA 1
ATOM 1550 C C . ALA A 1 188 ? 29.201 -6.318 -0.355 1.00 83.50 188 ALA A C 1
ATOM 1552 O O . ALA A 1 188 ? 30.280 -6.882 -0.170 1.00 83.50 188 ALA A O 1
ATOM 1553 N N . GLY A 1 189 ? 28.034 -6.957 -0.227 1.00 81.38 189 GLY A N 1
ATOM 1554 C CA . GLY A 1 189 ? 27.914 -8.355 0.195 1.00 81.38 189 GLY A CA 1
ATOM 1555 C C . GLY A 1 189 ? 28.332 -8.605 1.650 1.00 81.38 189 GLY A C 1
ATOM 1556 O O . GLY A 1 189 ? 28.664 -9.735 2.001 1.00 81.38 189 GLY A O 1
ATOM 1557 N N . ARG A 1 190 ? 28.359 -7.562 2.488 1.00 81.19 190 ARG A N 1
ATOM 1558 C CA . ARG A 1 190 ? 28.713 -7.622 3.915 1.00 81.19 190 ARG A CA 1
ATOM 1559 C C . ARG A 1 190 ? 28.068 -6.467 4.674 1.00 81.19 190 ARG A C 1
ATOM 1561 O O . ARG A 1 190 ? 27.816 -5.422 4.088 1.00 81.19 190 ARG A O 1
ATOM 1568 N N . GLU A 1 191 ? 27.861 -6.630 5.974 1.00 79.75 191 GLU A N 1
ATOM 1569 C CA . GLU A 1 191 ? 27.338 -5.570 6.842 1.00 79.75 191 GLU A CA 1
ATOM 1570 C C . GLU A 1 191 ? 28.341 -4.406 6.953 1.00 79.75 191 GLU A C 1
ATOM 1572 O O . GLU A 1 191 ? 29.525 -4.618 7.242 1.00 79.75 191 GLU A O 1
ATOM 1577 N N . LEU A 1 192 ? 27.888 -3.178 6.673 1.00 73.06 192 LEU A N 1
ATOM 1578 C CA . LEU A 1 192 ? 28.721 -1.967 6.673 1.00 73.06 192 LEU A CA 1
ATOM 1579 C C . LEU A 1 192 ? 28.428 -0.996 7.831 1.00 73.06 192 LEU A C 1
ATOM 1581 O O . LEU A 1 192 ? 29.149 -0.008 7.981 1.00 73.06 192 LEU A O 1
ATOM 1585 N N . GLY A 1 193 ? 27.435 -1.274 8.680 1.00 66.50 193 GLY A N 1
ATOM 1586 C CA . GLY A 1 193 ? 27.112 -0.458 9.854 1.00 66.50 193 GLY A CA 1
ATOM 1587 C C . GLY A 1 193 ? 25.618 -0.417 10.176 1.00 66.50 193 GLY A C 1
ATOM 1588 O O . GLY A 1 193 ? 24.837 -1.171 9.607 1.00 66.50 193 GLY A O 1
ATOM 1589 N N . GLY A 1 194 ? 25.235 0.483 11.090 1.00 60.38 194 GLY A N 1
ATOM 1590 C CA . GLY A 1 194 ? 23.849 0.696 11.520 1.00 60.38 194 GLY A CA 1
ATOM 1591 C C . GLY A 1 194 ? 23.242 2.014 11.021 1.00 60.38 194 GLY A C 1
ATOM 1592 O O . GLY A 1 194 ? 23.944 2.894 10.516 1.00 60.38 194 GLY A O 1
ATOM 1593 N N . TRP A 1 195 ? 21.924 2.137 11.183 1.00 58.06 195 TRP A N 1
ATOM 1594 C CA . TRP A 1 195 ? 21.101 3.213 10.623 1.00 58.06 195 TRP A CA 1
ATOM 1595 C C . TRP A 1 195 ? 21.543 4.624 11.065 1.00 58.06 195 TRP A C 1
ATOM 1597 O O . TRP A 1 195 ? 21.785 4.846 12.252 1.00 58.06 195 TRP A O 1
ATOM 1607 N N . GLY A 1 196 ? 21.618 5.591 10.136 1.00 57.88 196 GLY A N 1
ATOM 1608 C CA . GLY A 1 196 ? 21.922 7.001 10.438 1.00 57.88 196 GLY A CA 1
ATOM 1609 C C . GLY A 1 196 ? 23.410 7.354 10.576 1.00 57.88 196 GLY A C 1
ATOM 1610 O O . GLY A 1 196 ? 23.751 8.337 11.234 1.00 57.88 196 GLY A O 1
ATOM 1611 N N . SER A 1 197 ? 24.310 6.555 9.990 1.00 63.19 197 SER A N 1
ATOM 1612 C CA . SER A 1 197 ? 25.766 6.767 10.078 1.00 63.19 197 SER A CA 1
ATOM 1613 C C . SER A 1 197 ? 26.338 7.806 9.098 1.00 63.19 197 SER A C 1
ATOM 1615 O O . SER A 1 197 ? 27.519 8.138 9.208 1.00 63.19 197 SER A O 1
ATOM 1617 N N . HIS A 1 198 ? 25.537 8.312 8.151 1.00 61.56 198 HIS A N 1
ATOM 1618 C CA . HIS A 1 198 ? 25.908 9.264 7.088 1.00 61.56 198 HIS A CA 1
ATOM 1619 C C . HIS A 1 198 ? 26.996 8.814 6.096 1.00 61.56 198 HIS A C 1
ATOM 1621 O O . HIS A 1 198 ? 27.367 9.546 5.181 1.00 61.56 198 HIS A O 1
ATOM 1627 N N . LYS A 1 199 ? 27.553 7.607 6.252 1.00 65.50 199 LYS A N 1
ATOM 1628 C CA . LYS A 1 199 ? 28.670 7.127 5.418 1.00 65.50 199 LYS A CA 1
ATOM 1629 C C . LYS A 1 199 ? 28.257 6.718 4.006 1.00 65.50 199 LYS A C 1
ATOM 1631 O O . LYS A 1 199 ? 29.124 6.561 3.149 1.00 65.50 199 LYS A O 1
ATOM 1636 N N . HIS A 1 200 ? 26.963 6.513 3.795 1.00 71.38 200 HIS A N 1
ATOM 1637 C CA . HIS A 1 200 ? 26.396 5.935 2.583 1.00 71.38 200 HIS A CA 1
ATOM 1638 C C . HIS A 1 200 ? 25.203 6.750 2.060 1.00 71.38 200 HIS A C 1
ATOM 1640 O O . HIS A 1 200 ? 24.393 6.216 1.314 1.00 71.38 200 HIS A O 1
ATOM 1646 N N . ASP A 1 201 ? 25.088 8.025 2.448 1.00 75.56 201 ASP A N 1
ATOM 1647 C CA . ASP A 1 201 ? 23.961 8.882 2.059 1.00 75.56 201 ASP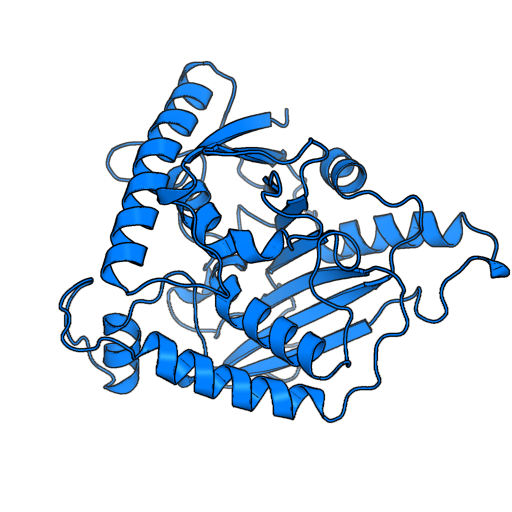 A CA 1
ATOM 1648 C C . ASP A 1 201 ? 23.785 8.925 0.530 1.00 75.56 201 ASP A C 1
ATOM 1650 O O . ASP A 1 201 ? 24.748 9.114 -0.221 1.00 75.56 201 ASP A O 1
ATOM 1654 N N . GLY A 1 202 ? 22.539 8.766 0.075 1.00 78.12 202 GLY A N 1
ATOM 1655 C CA . GLY A 1 202 ? 22.163 8.826 -1.344 1.00 78.12 202 GLY A CA 1
ATOM 1656 C C . GLY A 1 202 ? 22.153 7.476 -2.070 1.00 78.12 202 GLY A C 1
ATOM 1657 O O . GLY A 1 202 ? 21.887 7.417 -3.272 1.00 78.12 202 GLY A O 1
ATOM 1658 N N . GLU A 1 203 ? 22.398 6.369 -1.371 1.00 84.38 203 GLU A N 1
ATOM 1659 C CA . GLU A 1 203 ? 22.295 5.015 -1.924 1.00 84.38 203 GLU A CA 1
ATOM 1660 C C . GLU A 1 203 ? 20.855 4.652 -2.332 1.00 84.38 203 GLU A C 1
ATOM 1662 O O . GLU A 1 203 ? 20.652 4.040 -3.389 1.00 84.38 203 GLU A O 1
ATOM 1667 N N . ILE A 1 204 ? 19.854 5.077 -1.552 1.00 83.81 204 ILE A N 1
ATOM 1668 C CA . ILE A 1 204 ? 18.424 5.002 -1.878 1.00 83.81 204 ILE A CA 1
ATOM 1669 C C . ILE A 1 204 ? 18.145 5.779 -3.163 1.00 83.81 204 ILE A C 1
ATOM 1671 O O . ILE A 1 204 ? 17.499 5.234 -4.056 1.00 83.81 204 ILE A O 1
ATOM 1675 N N . ASP A 1 205 ? 18.656 7.004 -3.298 1.00 83.81 205 ASP A N 1
ATOM 1676 C CA . ASP A 1 205 ? 18.414 7.848 -4.475 1.00 83.81 205 ASP A CA 1
ATOM 1677 C C . ASP A 1 205 ? 19.019 7.239 -5.744 1.00 83.81 205 ASP A C 1
ATOM 1679 O O . ASP A 1 205 ? 18.353 7.142 -6.779 1.00 83.81 205 ASP A O 1
ATOM 1683 N N . LEU A 1 206 ? 20.255 6.739 -5.663 1.00 86.69 206 LEU A N 1
ATOM 1684 C CA . LEU A 1 206 ? 20.919 6.051 -6.773 1.00 86.69 206 LEU A CA 1
ATOM 1685 C C . LEU A 1 206 ? 20.178 4.772 -7.185 1.00 86.69 206 LEU A C 1
ATOM 1687 O O . LEU A 1 206 ? 20.029 4.477 -8.379 1.00 86.69 206 LEU A O 1
ATOM 1691 N N . LEU A 1 207 ? 19.710 3.995 -6.205 1.00 88.62 207 LEU A N 1
ATOM 1692 C CA . LEU A 1 207 ? 18.919 2.796 -6.456 1.00 88.62 207 LEU A CA 1
ATOM 1693 C C . LEU A 1 207 ? 17.551 3.144 -7.057 1.00 88.62 207 LEU A C 1
ATOM 1695 O O . LEU A 1 207 ? 17.122 2.494 -8.009 1.00 88.62 207 LEU A O 1
ATOM 1699 N N . SER A 1 208 ? 16.903 4.187 -6.542 1.00 88.12 208 SER A N 1
ATOM 1700 C CA . SER A 1 208 ? 15.621 4.714 -7.010 1.00 88.12 208 SER A CA 1
ATOM 1701 C C . SER A 1 208 ? 15.710 5.165 -8.469 1.00 88.12 208 SER A C 1
ATOM 1703 O O . SER A 1 208 ? 14.903 4.729 -9.288 1.00 88.12 208 SER A O 1
ATOM 1705 N N . ALA A 1 209 ? 16.752 5.912 -8.846 1.00 88.94 209 ALA A N 1
ATOM 1706 C CA . ALA A 1 209 ? 16.996 6.320 -10.233 1.00 88.94 209 ALA A CA 1
ATOM 1707 C C . ALA A 1 209 ? 17.249 5.120 -11.168 1.00 88.94 209 ALA A C 1
ATOM 1709 O O . ALA A 1 209 ? 16.755 5.068 -12.300 1.00 88.94 209 ALA A O 1
ATOM 1710 N N . SER A 1 210 ? 17.989 4.115 -10.685 1.00 92.00 210 SER A N 1
ATOM 1711 C CA . SER A 1 210 ? 18.229 2.869 -11.427 1.00 92.00 210 SER A CA 1
ATOM 1712 C C . SER A 1 210 ? 16.934 2.081 -11.647 1.00 92.00 210 SER A C 1
ATOM 1714 O O . SER A 1 210 ? 16.709 1.526 -12.729 1.00 92.00 210 SER A O 1
ATOM 1716 N N . LEU A 1 211 ? 16.073 2.041 -10.628 1.00 92.12 211 LEU A N 1
ATOM 1717 C CA . LEU A 1 211 ? 14.761 1.415 -10.689 1.00 92.12 211 LEU A CA 1
ATOM 1718 C C . LEU A 1 211 ? 13.817 2.170 -11.631 1.00 92.12 211 LEU A C 1
ATOM 1720 O O . LEU A 1 211 ? 13.155 1.524 -12.438 1.00 92.12 211 LEU A O 1
ATOM 1724 N N . GLU A 1 212 ? 13.782 3.502 -11.583 1.00 91.25 212 GLU A N 1
ATOM 1725 C CA . GLU A 1 212 ? 12.977 4.335 -12.487 1.00 91.25 212 GLU A CA 1
ATOM 1726 C C . GLU A 1 212 ? 13.376 4.087 -13.946 1.00 91.25 212 GLU A C 1
ATOM 1728 O O . GLU A 1 212 ? 12.535 3.707 -14.757 1.00 91.25 212 GLU A O 1
ATOM 1733 N N . SER A 1 213 ? 14.678 4.114 -14.248 1.00 92.19 213 SER A N 1
ATOM 1734 C CA . SER A 1 213 ? 15.201 3.799 -15.588 1.00 92.19 213 SER A CA 1
ATOM 1735 C C . SER A 1 213 ? 14.817 2.389 -16.064 1.00 92.19 213 SER A C 1
ATOM 1737 O O . SER A 1 213 ? 14.574 2.150 -17.248 1.00 92.19 213 SER A O 1
ATOM 1739 N N . LYS A 1 214 ? 14.806 1.401 -15.156 1.00 93.19 214 LYS A N 1
ATOM 1740 C CA . LYS A 1 214 ? 14.342 0.037 -15.457 1.00 93.19 214 LYS A CA 1
ATOM 1741 C C . LYS A 1 214 ? 12.837 0.042 -15.727 1.00 93.19 214 LYS A C 1
ATOM 1743 O O . LYS A 1 214 ? 12.418 -0.572 -16.703 1.00 93.19 214 LYS A O 1
ATOM 1748 N N . ALA A 1 215 ? 12.053 0.707 -14.885 1.00 93.00 215 ALA A N 1
ATOM 1749 C CA . ALA A 1 215 ? 10.602 0.767 -14.982 1.00 93.00 215 ALA A CA 1
ATOM 1750 C C . ALA A 1 215 ? 10.133 1.441 -16.276 1.00 93.00 215 ALA A C 1
ATOM 1752 O O . ALA A 1 215 ? 9.250 0.907 -16.938 1.00 93.00 215 ALA A O 1
ATOM 1753 N N . GLU A 1 216 ? 10.752 2.547 -16.689 1.00 93.00 216 GLU A N 1
ATOM 1754 C CA . GLU A 1 216 ? 10.452 3.219 -17.961 1.00 93.00 216 GLU A CA 1
ATOM 1755 C C . GLU A 1 216 ? 10.583 2.262 -19.150 1.00 93.00 216 GLU A C 1
ATOM 1757 O O . GLU A 1 216 ? 9.637 2.104 -19.923 1.00 93.00 216 GLU A O 1
ATOM 1762 N N . ARG A 1 217 ? 11.702 1.529 -19.229 1.00 92.56 217 ARG A N 1
ATOM 1763 C CA . ARG A 1 217 ? 11.918 0.511 -20.270 1.00 92.56 217 ARG A CA 1
ATOM 1764 C C . ARG A 1 217 ? 10.896 -0.616 -20.215 1.00 92.56 217 ARG A C 1
ATOM 1766 O O . ARG A 1 217 ? 10.470 -1.114 -21.253 1.00 92.56 217 ARG A O 1
ATOM 1773 N N . LEU A 1 218 ? 10.492 -1.033 -19.013 1.00 91.44 218 LEU A N 1
ATOM 1774 C CA . LEU A 1 218 ? 9.447 -2.044 -18.863 1.00 91.44 218 LEU A CA 1
ATOM 1775 C C . LEU A 1 218 ? 8.125 -1.563 -19.472 1.00 91.44 218 LEU A C 1
ATOM 1777 O O . LEU A 1 218 ? 7.410 -2.378 -20.036 1.00 91.44 218 LEU A O 1
ATOM 1781 N N . TRP A 1 219 ? 7.820 -0.266 -19.434 1.00 94.50 219 TRP A N 1
ATOM 1782 C CA . TRP A 1 219 ? 6.576 0.297 -19.962 1.00 94.50 219 TRP A CA 1
ATOM 1783 C C . TRP A 1 219 ? 6.548 0.513 -21.483 1.00 94.50 219 TRP A C 1
ATOM 1785 O O . TRP A 1 219 ? 5.455 0.579 -22.054 1.00 94.50 219 TRP A O 1
ATOM 1795 N N . GLU A 1 220 ? 7.696 0.584 -22.167 1.00 90.25 220 GLU A N 1
ATOM 1796 C CA . GLU A 1 220 ? 7.793 0.898 -23.606 1.00 90.25 220 GLU A CA 1
ATOM 1797 C C . GLU A 1 220 ? 6.879 0.016 -24.476 1.00 90.25 220 GLU A C 1
ATOM 1799 O O . GLU A 1 220 ? 6.131 0.531 -25.316 1.00 90.25 220 GLU A O 1
ATOM 1804 N N . GLY A 1 221 ? 6.851 -1.293 -24.201 1.00 83.50 221 GLY A N 1
ATOM 1805 C CA . GLY A 1 221 ? 6.086 -2.292 -24.956 1.00 83.50 221 GLY A CA 1
ATOM 1806 C C . GLY A 1 221 ? 4.589 -2.375 -24.637 1.00 83.50 221 GLY A C 1
ATOM 1807 O O . GLY A 1 221 ? 3.877 -3.171 -25.249 1.00 83.50 221 GLY A O 1
ATOM 1808 N N . PHE A 1 222 ? 4.079 -1.586 -23.689 1.00 88.56 222 PHE A N 1
ATOM 1809 C CA . PHE A 1 222 ? 2.694 -1.712 -23.238 1.00 88.56 222 PHE A CA 1
ATOM 1810 C C . PHE A 1 222 ? 1.745 -0.803 -24.019 1.00 88.56 222 PHE A C 1
ATOM 1812 O O . PHE A 1 222 ? 2.054 0.346 -24.341 1.00 88.56 222 PHE A O 1
ATOM 1819 N N . THR A 1 223 ? 0.549 -1.313 -24.311 1.00 87.94 223 THR A N 1
ATOM 1820 C CA . THR A 1 223 ? -0.543 -0.499 -24.861 1.00 87.94 223 THR A CA 1
ATOM 1821 C C . THR A 1 223 ? -1.191 0.304 -23.731 1.00 87.94 223 THR A C 1
ATOM 1823 O O . THR A 1 223 ? -1.557 -0.318 -22.729 1.00 87.94 223 THR A O 1
ATOM 1826 N N . PRO A 1 224 ? -1.391 1.629 -23.888 1.00 89.88 224 PRO A N 1
ATOM 1827 C CA . PRO A 1 224 ? -2.010 2.459 -22.861 1.00 89.88 224 PRO A CA 1
ATOM 1828 C C . PRO A 1 224 ? -3.371 1.941 -22.384 1.00 89.88 224 PRO A C 1
ATOM 1830 O O . PRO A 1 224 ? -4.203 1.527 -23.198 1.00 89.88 224 PRO A O 1
ATOM 1833 N N . LEU A 1 225 ? -3.598 1.992 -21.070 1.00 87.19 225 LEU A N 1
ATOM 1834 C CA . LEU A 1 225 ? -4.901 1.727 -20.460 1.00 87.19 225 LEU A CA 1
ATOM 1835 C C . LEU A 1 225 ? -5.875 2.860 -20.815 1.00 87.19 225 LEU A C 1
ATOM 1837 O O . LEU A 1 225 ? -5.560 4.030 -20.604 1.00 87.19 225 LEU A O 1
ATOM 1841 N N . ARG A 1 226 ? -7.067 2.527 -21.324 1.00 87.00 226 ARG A N 1
ATOM 1842 C CA . ARG A 1 226 ? -8.066 3.523 -21.761 1.00 87.00 226 ARG A CA 1
ATOM 1843 C C . ARG A 1 226 ? -9.153 3.811 -20.729 1.00 87.00 226 ARG A C 1
ATOM 1845 O O . ARG A 1 226 ? -10.006 4.660 -20.971 1.00 87.00 226 ARG A O 1
ATOM 1852 N N . ALA A 1 227 ? -9.104 3.130 -19.588 1.00 88.19 227 ALA A N 1
ATOM 1853 C CA . ALA A 1 227 ? -10.067 3.303 -18.513 1.00 88.19 227 ALA A CA 1
ATOM 1854 C C . ALA A 1 227 ? -10.084 4.736 -17.973 1.00 88.19 227 ALA A C 1
ATOM 1856 O O . ALA A 1 227 ? -9.049 5.387 -17.889 1.00 88.19 227 ALA A O 1
ATOM 1857 N N . GLN A 1 228 ? -11.237 5.229 -17.522 1.00 89.62 228 GLN A N 1
ATOM 1858 C CA . GLN A 1 228 ? -11.293 6.572 -16.923 1.00 89.62 228 GLN A CA 1
ATOM 1859 C C . GLN A 1 228 ? -10.760 6.618 -15.489 1.00 89.62 228 GLN A C 1
ATOM 1861 O O . GLN A 1 228 ? -10.236 7.654 -15.055 1.00 89.62 228 GLN A O 1
ATOM 1866 N N . ARG A 1 229 ? -10.960 5.521 -14.751 1.00 93.44 229 ARG A N 1
ATOM 1867 C CA . ARG A 1 229 ? -10.537 5.310 -13.365 1.00 93.44 229 ARG A CA 1
ATOM 1868 C C . ARG A 1 229 ? -10.210 3.833 -13.154 1.00 93.44 229 ARG A C 1
ATOM 1870 O O . ARG A 1 229 ? -10.897 2.989 -13.726 1.00 93.44 229 ARG A O 1
ATOM 1877 N N . CYS A 1 230 ? -9.229 3.507 -12.316 1.00 95.06 230 CYS A N 1
ATOM 1878 C CA . CYS A 1 230 ? -8.914 2.122 -11.968 1.00 95.06 230 CYS A CA 1
ATOM 1879 C C . CYS A 1 230 ? -8.540 1.929 -10.491 1.00 95.06 230 CYS A C 1
ATOM 1881 O O . CYS A 1 230 ? -7.937 2.796 -9.868 1.00 95.06 230 CYS A O 1
ATOM 1883 N N . ALA A 1 231 ? -8.890 0.774 -9.931 1.00 97.12 231 ALA A N 1
ATOM 1884 C CA . ALA A 1 231 ? -8.251 0.249 -8.734 1.00 97.12 231 ALA A CA 1
ATOM 1885 C C . ALA A 1 231 ? -6.996 -0.523 -9.146 1.00 97.12 231 ALA A C 1
ATOM 1887 O O . ALA A 1 231 ? -6.981 -1.175 -10.194 1.00 97.12 231 ALA A O 1
ATOM 1888 N N . ILE A 1 232 ? -5.956 -0.460 -8.319 1.00 98.06 232 ILE A N 1
ATOM 1889 C CA . ILE A 1 232 ? -4.716 -1.204 -8.530 1.00 98.06 232 ILE A CA 1
ATOM 1890 C C . ILE A 1 232 ? -4.520 -2.176 -7.372 1.00 98.06 232 ILE A C 1
ATOM 1892 O O . ILE A 1 232 ? -4.564 -1.774 -6.210 1.00 98.06 232 ILE A O 1
ATOM 1896 N N . LEU A 1 233 ? -4.276 -3.445 -7.690 1.00 98.00 233 LEU A N 1
ATOM 1897 C CA . LEU A 1 233 ? -3.815 -4.446 -6.730 1.00 98.00 233 LEU A CA 1
ATOM 1898 C C . LEU A 1 233 ? -2.411 -4.897 -7.130 1.00 98.00 233 LEU A C 1
ATOM 1900 O O . LEU A 1 233 ? -2.212 -5.414 -8.228 1.00 98.00 233 LEU A O 1
ATOM 1904 N N . ALA A 1 234 ? -1.451 -4.707 -6.237 1.00 97.44 234 ALA A N 1
ATOM 1905 C CA . ALA A 1 234 ? -0.104 -5.226 -6.354 1.00 97.44 234 ALA A CA 1
ATOM 1906 C C . ALA A 1 234 ? -0.010 -6.558 -5.604 1.00 97.44 234 ALA A C 1
ATOM 1908 O O . ALA A 1 234 ? -0.095 -6.613 -4.377 1.00 97.44 234 ALA A O 1
ATOM 1909 N N . GLN A 1 235 ? 0.162 -7.641 -6.354 1.00 95.44 235 GLN A N 1
ATOM 1910 C CA . GLN A 1 235 ? 0.581 -8.927 -5.817 1.00 95.44 235 GLN A CA 1
ATOM 1911 C C . GLN A 1 235 ? 2.103 -8.979 -5.774 1.00 95.44 235 GLN A C 1
ATOM 1913 O O . GLN A 1 235 ? 2.760 -8.753 -6.791 1.00 95.44 235 GLN A O 1
ATOM 1918 N N . VAL A 1 236 ? 2.655 -9.274 -4.602 1.00 93.25 236 VAL A N 1
ATOM 1919 C CA . VAL A 1 236 ? 4.102 -9.294 -4.379 1.00 93.25 236 VAL A CA 1
ATOM 1920 C C . VAL A 1 236 ? 4.552 -10.702 -4.036 1.00 93.25 236 VAL A C 1
ATOM 1922 O O . VAL A 1 236 ? 4.017 -11.338 -3.124 1.00 93.25 236 VAL A O 1
ATOM 1925 N N . ARG A 1 237 ? 5.573 -11.173 -4.751 1.00 89.56 237 ARG A N 1
ATOM 1926 C CA . ARG A 1 237 ? 6.313 -12.385 -4.416 1.00 89.56 237 ARG A CA 1
ATOM 1927 C C . ARG A 1 237 ? 7.755 -12.020 -4.118 1.00 89.56 237 ARG A C 1
ATOM 1929 O O . ARG A 1 237 ? 8.458 -11.505 -4.985 1.00 89.56 237 ARG A O 1
ATOM 1936 N N . TYR A 1 238 ? 8.211 -12.321 -2.911 1.00 86.62 238 TYR A N 1
ATOM 1937 C CA . TYR A 1 238 ? 9.618 -12.168 -2.576 1.00 86.62 238 TYR A CA 1
ATOM 1938 C C . TYR A 1 238 ? 10.452 -13.362 -3.052 1.00 86.62 238 TYR A C 1
ATOM 1940 O O . TYR A 1 238 ? 9.917 -14.441 -3.326 1.00 86.62 238 TYR A O 1
ATOM 1948 N N . ALA A 1 239 ? 11.768 -13.160 -3.145 1.00 79.12 239 ALA A N 1
ATOM 1949 C CA . ALA A 1 239 ? 12.714 -14.224 -3.436 1.00 79.12 239 ALA A CA 1
ATOM 1950 C C . ALA A 1 239 ? 12.553 -15.385 -2.436 1.00 79.12 239 ALA A C 1
ATOM 1952 O O . ALA A 1 239 ? 12.286 -15.182 -1.252 1.00 79.12 239 ALA A O 1
ATOM 1953 N N . LEU A 1 240 ? 12.708 -16.622 -2.918 1.00 67.00 240 LEU A N 1
ATOM 1954 C CA . LEU A 1 240 ? 12.472 -17.850 -2.145 1.00 67.00 240 LEU A CA 1
ATOM 1955 C C . LEU A 1 240 ? 13.599 -18.164 -1.134 1.00 67.00 240 LEU A C 1
ATOM 1957 O O . LEU A 1 240 ? 14.051 -19.305 -1.046 1.00 67.00 240 LEU A O 1
ATOM 1961 N N . SER A 1 241 ? 14.100 -17.176 -0.394 1.00 63.66 241 SER A N 1
ATOM 1962 C CA . SER A 1 241 ? 15.204 -17.357 0.554 1.00 63.66 241 SER A CA 1
ATOM 1963 C C . SER A 1 241 ? 15.147 -16.377 1.722 1.00 63.66 241 SER A C 1
ATOM 1965 O O . SER A 1 241 ? 14.907 -15.192 1.519 1.00 63.66 241 SER A O 1
ATOM 1967 N N . GLY A 1 242 ? 15.468 -16.859 2.926 1.00 64.25 242 GLY A N 1
ATOM 1968 C CA . GLY A 1 242 ? 15.673 -16.018 4.110 1.00 64.25 242 GLY A CA 1
ATOM 1969 C C . GLY A 1 242 ? 14.387 -15.488 4.755 1.00 64.25 242 GLY A C 1
ATOM 1970 O O . GLY A 1 242 ? 13.323 -16.102 4.656 1.00 64.25 242 GLY A O 1
ATOM 1971 N N . SER A 1 243 ? 14.510 -14.348 5.441 1.00 63.12 243 SER A N 1
ATOM 1972 C CA . SER A 1 243 ? 13.425 -13.626 6.132 1.00 63.12 243 SER A CA 1
ATOM 1973 C C . SER A 1 243 ? 12.331 -13.113 5.189 1.00 63.12 243 SER A C 1
ATOM 1975 O O . SER A 1 243 ? 11.183 -12.944 5.593 1.00 63.12 243 SER A O 1
ATOM 1977 N N . ASP A 1 244 ? 12.658 -12.946 3.909 1.00 68.38 244 ASP A N 1
ATOM 1978 C CA . ASP A 1 244 ? 11.765 -12.413 2.879 1.00 68.38 244 ASP A CA 1
ATOM 1979 C C . ASP A 1 244 ? 10.538 -13.300 2.613 1.00 68.38 244 ASP A C 1
ATOM 1981 O O . ASP A 1 244 ? 9.514 -12.837 2.112 1.00 68.38 244 ASP A O 1
ATOM 1985 N N . LEU A 1 245 ? 10.601 -14.582 2.989 1.00 70.75 245 LEU A N 1
ATOM 1986 C CA . LEU A 1 245 ? 9.493 -15.521 2.831 1.00 70.75 245 LEU A CA 1
ATOM 1987 C C . LEU A 1 245 ? 8.274 -15.183 3.683 1.00 70.75 245 LEU A C 1
ATOM 1989 O O . LEU A 1 245 ? 7.227 -15.776 3.443 1.00 70.75 245 LEU A O 1
ATOM 1993 N N . LYS A 1 246 ? 8.365 -14.298 4.673 1.00 75.62 246 LYS A N 1
ATOM 1994 C CA . LYS A 1 246 ? 7.211 -13.879 5.481 1.00 75.62 246 LYS A CA 1
ATOM 1995 C C . LYS A 1 246 ? 6.874 -12.401 5.354 1.00 75.62 246 LYS A C 1
ATOM 1997 O O . LYS A 1 246 ? 5.734 -12.055 5.653 1.00 75.62 246 LYS A O 1
ATOM 2002 N N . ALA A 1 247 ? 7.800 -11.610 4.814 1.00 83.38 247 ALA A N 1
ATOM 2003 C CA . ALA A 1 247 ? 7.697 -10.165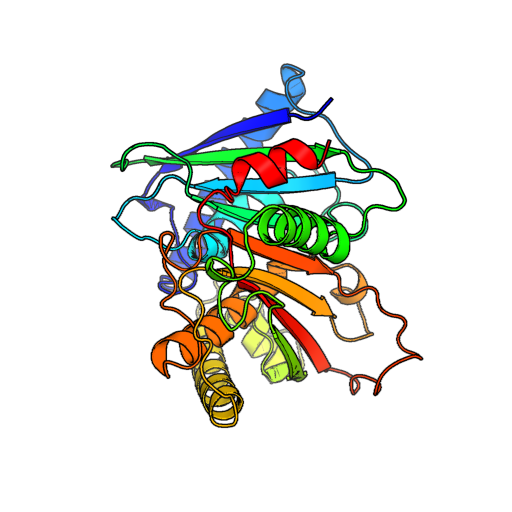 4.696 1.00 83.38 247 ALA A CA 1
ATOM 2004 C C . ALA A 1 247 ? 6.337 -9.690 4.168 1.00 83.38 247 ALA A C 1
ATOM 2006 O O . ALA A 1 247 ? 5.736 -10.291 3.268 1.00 83.38 247 ALA A O 1
ATOM 2007 N N . ASP A 1 248 ? 5.879 -8.580 4.734 1.00 88.00 248 ASP A N 1
ATOM 2008 C CA . ASP A 1 248 ? 4.621 -7.956 4.362 1.00 88.00 248 ASP A CA 1
ATOM 2009 C C . ASP A 1 248 ? 4.682 -7.382 2.934 1.00 88.00 248 ASP A C 1
ATOM 2011 O O . ASP A 1 248 ? 5.609 -6.632 2.631 1.00 88.00 248 ASP A O 1
ATOM 2015 N N . PRO A 1 249 ? 3.699 -7.661 2.052 1.00 89.31 249 PRO A N 1
ATOM 2016 C CA . PRO A 1 249 ? 3.682 -7.194 0.663 1.00 89.31 249 PRO A CA 1
ATOM 2017 C C . PRO A 1 249 ? 3.821 -5.678 0.484 1.00 89.31 249 PRO A C 1
ATOM 2019 O O . PRO A 1 249 ? 4.388 -5.226 -0.512 1.00 89.31 249 PRO A O 1
ATOM 2022 N N . ASP A 1 250 ? 3.310 -4.877 1.423 1.00 87.12 250 ASP A N 1
ATOM 2023 C CA . ASP A 1 250 ? 3.447 -3.418 1.387 1.00 87.12 250 ASP A CA 1
ATOM 2024 C C . ASP A 1 250 ? 4.888 -2.940 1.617 1.00 87.12 250 ASP A C 1
ATOM 2026 O O . ASP A 1 250 ? 5.215 -1.838 1.190 1.00 87.12 250 ASP A O 1
ATOM 2030 N N . ASN A 1 251 ? 5.805 -3.792 2.099 1.00 89.38 251 ASN A N 1
ATOM 2031 C CA . ASN A 1 251 ? 7.242 -3.486 2.104 1.00 89.38 251 ASN A CA 1
ATOM 2032 C C . ASN A 1 251 ? 7.772 -3.212 0.688 1.00 89.38 251 ASN A C 1
ATOM 2034 O O . ASN A 1 251 ? 8.791 -2.546 0.534 1.00 89.38 251 ASN A O 1
ATOM 2038 N N . ALA A 1 252 ? 7.101 -3.710 -0.358 1.00 91.50 252 ALA A N 1
ATOM 2039 C CA . ALA A 1 252 ? 7.430 -3.414 -1.752 1.00 91.50 252 ALA A CA 1
ATOM 2040 C C . ALA A 1 252 ? 6.909 -2.048 -2.236 1.00 91.50 252 ALA A C 1
ATOM 2042 O O . ALA A 1 252 ? 7.049 -1.743 -3.423 1.00 91.50 252 ALA A O 1
ATOM 2043 N N . GLY A 1 253 ? 6.294 -1.245 -1.360 1.00 91.69 253 GLY A N 1
ATOM 2044 C CA . GLY A 1 253 ? 5.613 0.008 -1.682 1.00 91.69 253 GLY A CA 1
ATOM 2045 C C . GLY A 1 253 ? 6.454 0.945 -2.535 1.00 91.69 253 GLY A C 1
ATOM 2046 O O . GLY A 1 253 ? 6.012 1.343 -3.610 1.00 91.69 253 GLY A O 1
ATOM 2047 N N . HIS A 1 254 ? 7.707 1.189 -2.143 1.00 90.31 254 HIS A N 1
ATOM 2048 C CA . HIS A 1 254 ? 8.655 1.998 -2.921 1.00 90.31 254 HIS A CA 1
ATOM 2049 C C . HIS A 1 254 ? 8.864 1.465 -4.337 1.00 90.31 254 HIS A C 1
ATOM 2051 O O . HIS A 1 254 ? 8.738 2.217 -5.304 1.00 90.31 254 HIS A O 1
ATOM 2057 N N . THR A 1 255 ? 9.131 0.162 -4.473 1.00 93.62 255 THR A N 1
ATOM 2058 C CA . THR A 1 255 ? 9.343 -0.449 -5.790 1.00 93.62 255 THR A CA 1
ATOM 2059 C C . THR A 1 255 ? 8.092 -0.345 -6.661 1.00 93.62 255 THR A C 1
ATOM 2061 O O . THR A 1 255 ? 8.155 0.109 -7.804 1.00 93.62 255 THR A O 1
ATOM 2064 N N . VAL A 1 256 ? 6.936 -0.727 -6.116 1.00 95.75 256 VAL A N 1
ATOM 2065 C CA . VAL A 1 256 ? 5.650 -0.701 -6.824 1.00 95.75 256 VAL A CA 1
ATOM 2066 C C . VAL A 1 256 ? 5.280 0.719 -7.242 1.00 95.75 256 VAL A C 1
ATOM 2068 O O . VAL A 1 256 ? 4.910 0.937 -8.393 1.00 95.75 256 VAL A O 1
ATOM 2071 N N . LEU A 1 257 ? 5.400 1.696 -6.344 1.00 94.81 257 LEU A N 1
ATOM 2072 C CA . LEU A 1 257 ? 5.022 3.080 -6.616 1.00 94.81 257 LEU A CA 1
ATOM 2073 C C . LEU A 1 257 ? 5.942 3.731 -7.645 1.00 94.81 257 LEU A C 1
ATOM 2075 O O . LEU A 1 257 ? 5.435 4.440 -8.508 1.00 94.81 257 LEU A O 1
ATOM 2079 N N . LYS A 1 258 ? 7.248 3.438 -7.640 1.00 93.00 258 LYS A N 1
ATOM 2080 C CA . LYS A 1 258 ? 8.172 3.900 -8.691 1.00 93.00 258 LYS A CA 1
ATOM 2081 C C . LYS A 1 258 ? 7.844 3.303 -10.055 1.00 93.00 258 LYS A C 1
ATOM 2083 O O . LYS A 1 258 ? 7.850 4.007 -11.064 1.00 93.00 258 LYS A O 1
ATOM 2088 N N . VAL A 1 259 ? 7.477 2.022 -10.092 1.00 95.44 259 VAL A N 1
ATOM 2089 C CA . VAL A 1 259 ? 7.016 1.377 -11.326 1.00 95.44 259 VAL A CA 1
ATOM 2090 C C . VAL A 1 259 ? 5.718 2.011 -11.832 1.00 95.44 259 VAL A C 1
ATOM 2092 O O . VAL A 1 259 ? 5.598 2.289 -13.025 1.00 95.44 259 VAL A O 1
ATOM 2095 N N . LEU A 1 260 ? 4.758 2.285 -10.948 1.00 96.44 260 LEU A N 1
ATOM 2096 C CA . LEU A 1 260 ? 3.518 2.979 -11.300 1.00 96.44 260 LEU A CA 1
ATOM 2097 C C . LEU A 1 260 ? 3.777 4.425 -11.758 1.00 96.44 260 LEU A C 1
ATOM 2099 O O . LEU A 1 260 ? 3.172 4.875 -12.730 1.00 96.44 260 LEU A O 1
ATOM 2103 N N . GLU A 1 261 ? 4.694 5.139 -11.107 1.00 95.00 261 GLU A N 1
ATOM 2104 C CA . GLU A 1 261 ? 5.083 6.508 -11.457 1.00 95.00 261 GLU A CA 1
ATOM 2105 C C . GLU A 1 261 ? 5.628 6.575 -12.890 1.00 95.00 261 GLU A C 1
ATOM 2107 O O . GLU A 1 261 ? 5.137 7.372 -13.692 1.00 95.00 261 GLU A O 1
ATOM 2112 N N . ALA A 1 262 ? 6.554 5.681 -13.255 1.00 95.12 262 ALA A N 1
ATOM 2113 C CA . ALA A 1 262 ? 7.088 5.585 -14.616 1.00 95.12 262 ALA A CA 1
ATOM 2114 C C . ALA A 1 262 ? 5.989 5.291 -15.656 1.00 95.12 262 ALA A C 1
ATOM 2116 O O . ALA A 1 262 ? 5.956 5.886 -16.737 1.00 95.12 262 ALA A O 1
ATOM 2117 N N . GLY A 1 263 ? 5.036 4.415 -15.323 1.00 95.62 263 GLY A N 1
ATOM 2118 C CA . GLY A 1 263 ? 3.902 4.097 -16.197 1.00 95.62 263 GLY A CA 1
ATOM 2119 C C . GLY A 1 263 ? 2.961 5.281 -16.404 1.00 95.62 263 GLY A C 1
ATOM 2120 O O . GLY A 1 263 ? 2.438 5.489 -17.500 1.00 95.62 263 GLY A O 1
ATOM 2121 N N . SER A 1 264 ? 2.748 6.066 -15.349 1.00 95.56 264 SER A N 1
ATOM 2122 C CA . SER A 1 264 ? 1.940 7.283 -15.384 1.00 95.56 264 SER A CA 1
ATOM 2123 C C . SER A 1 264 ? 2.633 8.379 -16.200 1.00 95.56 264 SER A C 1
ATOM 2125 O O . SER A 1 264 ? 2.000 8.983 -17.064 1.00 95.56 264 SER A O 1
ATOM 2127 N N . LYS A 1 265 ? 3.935 8.617 -15.980 1.00 94.75 265 LYS A N 1
ATOM 2128 C CA . LYS A 1 265 ? 4.739 9.611 -16.720 1.00 94.75 265 LYS A CA 1
ATOM 2129 C C . LYS A 1 265 ? 4.812 9.302 -18.218 1.00 94.75 265 LYS A C 1
ATOM 2131 O O . LYS A 1 265 ? 4.706 10.209 -19.036 1.00 94.75 265 LYS A O 1
ATOM 2136 N N . SER A 1 266 ? 4.926 8.025 -18.579 1.00 94.06 266 SER A N 1
ATOM 2137 C CA . SER A 1 266 ? 4.951 7.562 -19.976 1.00 94.06 266 SER A CA 1
ATOM 2138 C C . SER A 1 266 ? 3.566 7.478 -20.639 1.00 94.06 266 SER A C 1
ATOM 2140 O O . SER A 1 266 ? 3.460 7.079 -21.800 1.00 94.06 266 SER A O 1
ATOM 2142 N N . GLY A 1 267 ? 2.489 7.826 -19.922 1.00 93.62 267 GLY A N 1
ATOM 2143 C CA . GLY A 1 267 ? 1.116 7.787 -20.435 1.00 93.62 267 GLY A CA 1
ATOM 2144 C C . GLY A 1 267 ? 0.585 6.376 -20.709 1.00 93.62 267 GLY A C 1
ATOM 2145 O O . GLY A 1 267 ? -0.402 6.217 -21.428 1.00 93.62 267 GLY A O 1
ATOM 2146 N N . LYS A 1 268 ? 1.234 5.336 -20.171 1.00 93.81 268 LYS A N 1
ATOM 2147 C CA . LYS A 1 268 ? 0.808 3.936 -20.328 1.00 93.81 268 LYS A CA 1
ATOM 2148 C C . LYS A 1 268 ? -0.296 3.556 -19.348 1.00 93.81 268 LYS A C 1
ATOM 2150 O O . LYS A 1 268 ? -1.131 2.708 -19.665 1.00 93.81 268 LYS A O 1
ATOM 2155 N N . ILE A 1 269 ? -0.326 4.195 -18.183 1.00 94.38 269 ILE A N 1
ATOM 2156 C CA . ILE A 1 269 ? -1.426 4.091 -17.222 1.00 94.38 269 ILE A CA 1
ATOM 2157 C C . ILE A 1 269 ? -1.972 5.474 -16.872 1.00 94.38 269 ILE A C 1
ATOM 2159 O O . ILE A 1 269 ? -1.453 6.503 -17.300 1.00 94.38 269 ILE A O 1
ATOM 2163 N N . LEU A 1 270 ? -3.058 5.483 -16.101 1.00 94.00 270 LEU A N 1
ATOM 2164 C CA . LEU A 1 270 ? -3.709 6.712 -15.675 1.00 94.00 270 LEU A CA 1
ATOM 2165 C C . LEU A 1 270 ? -2.813 7.548 -14.750 1.00 94.00 270 LEU A C 1
ATOM 2167 O O . LEU A 1 270 ? -2.072 6.969 -13.954 1.00 94.00 270 LEU A O 1
ATOM 2171 N N . PRO A 1 271 ? -2.961 8.889 -14.766 1.00 95.12 271 PRO A N 1
ATOM 2172 C CA . PRO A 1 271 ? -2.310 9.758 -13.796 1.00 95.12 271 PRO A CA 1
ATOM 2173 C C . PRO A 1 271 ? -2.585 9.309 -12.361 1.00 95.12 271 PRO A C 1
ATOM 2175 O O . PRO A 1 271 ? -3.751 9.219 -11.958 1.00 95.12 271 PRO A O 1
ATOM 2178 N N . LEU A 1 272 ? -1.531 9.062 -11.583 1.00 95.00 272 LEU A N 1
ATOM 2179 C CA . LEU A 1 272 ? -1.660 8.681 -10.176 1.00 95.00 272 LEU A CA 1
ATOM 2180 C C . LEU A 1 272 ? -2.298 9.829 -9.388 1.00 95.00 272 LEU A C 1
ATOM 2182 O O . LEU A 1 272 ? -1.702 10.874 -9.159 1.00 95.00 272 LEU A O 1
ATOM 2186 N N . SER A 1 273 ? -3.569 9.659 -9.036 1.00 94.44 273 SER A N 1
ATOM 2187 C CA . SER A 1 273 ? -4.366 10.651 -8.315 1.00 94.44 273 SER A CA 1
ATOM 2188 C C . SER A 1 273 ? -5.566 9.969 -7.680 1.00 94.44 273 SER A C 1
ATOM 2190 O O . SER A 1 273 ? -6.094 9.019 -8.249 1.00 94.44 273 SER A O 1
ATOM 2192 N N . SER A 1 274 ? -6.098 10.477 -6.569 1.00 91.44 274 SER A N 1
ATOM 2193 C CA . SER A 1 274 ? -7.320 9.903 -5.968 1.00 91.44 274 SER A CA 1
ATOM 2194 C C . SER A 1 274 ? -8.550 9.948 -6.887 1.00 91.44 274 SER A C 1
ATOM 2196 O O . SER A 1 274 ? -9.501 9.192 -6.687 1.00 91.44 274 SER A O 1
ATOM 2198 N N . LYS A 1 275 ? -8.551 10.809 -7.915 1.00 91.56 275 LYS A N 1
ATOM 2199 C CA . LYS A 1 275 ? -9.627 10.865 -8.916 1.00 91.56 275 LYS A CA 1
ATOM 2200 C C . LYS A 1 275 ? -9.543 9.694 -9.894 1.00 91.56 275 LYS A C 1
ATOM 2202 O O . LYS A 1 275 ? -10.555 9.040 -10.139 1.00 91.56 275 LYS A O 1
ATOM 2207 N N . ARG A 1 276 ? -8.357 9.432 -10.449 1.00 94.31 276 ARG A N 1
ATOM 2208 C CA . ARG A 1 276 ? -8.135 8.409 -11.486 1.00 94.31 276 ARG A CA 1
ATOM 2209 C C . ARG A 1 276 ? -7.795 7.039 -10.904 1.00 94.31 276 ARG A C 1
ATOM 2211 O O . ARG A 1 276 ? -8.259 6.034 -11.419 1.00 94.31 276 ARG A O 1
ATOM 2218 N N . VAL A 1 277 ? -7.051 7.004 -9.810 1.00 96.19 277 VAL A N 1
ATOM 2219 C CA . VAL A 1 277 ? -6.642 5.796 -9.092 1.00 96.19 277 VAL A CA 1
ATOM 2220 C C . VAL A 1 277 ? -7.097 5.915 -7.630 1.00 96.19 277 VAL A C 1
ATOM 2222 O O . VAL A 1 277 ? -6.310 6.261 -6.749 1.00 96.19 277 VAL A O 1
ATOM 2225 N N . PRO A 1 278 ? -8.399 5.713 -7.342 1.00 95.44 278 PRO A N 1
ATOM 2226 C CA . PRO A 1 278 ? -8.955 5.923 -6.003 1.00 95.44 278 PRO A CA 1
ATOM 2227 C C . PRO A 1 278 ? -8.574 4.841 -4.982 1.00 95.44 278 PRO A C 1
ATOM 2229 O O . PRO A 1 278 ? -8.886 5.008 -3.804 1.00 95.44 278 PRO A O 1
ATOM 2232 N N . PHE A 1 279 ? -7.969 3.734 -5.420 1.00 97.44 279 PHE A N 1
ATOM 2233 C CA . PHE A 1 279 ? -7.674 2.576 -4.584 1.00 97.44 279 PHE A CA 1
ATOM 2234 C C . PHE A 1 279 ? -6.374 1.904 -5.034 1.00 97.44 279 PHE A C 1
ATOM 2236 O O . PHE A 1 279 ? -6.240 1.540 -6.204 1.00 97.44 279 PHE A O 1
ATOM 2243 N N . LEU A 1 280 ? -5.447 1.726 -4.097 1.00 97.88 280 LEU A N 1
ATOM 2244 C CA . LEU A 1 280 ? -4.239 0.919 -4.249 1.00 97.88 280 LEU A CA 1
ATOM 2245 C C . LEU A 1 280 ? -4.221 -0.120 -3.134 1.00 97.88 280 LEU A C 1
ATOM 2247 O O . LEU A 1 280 ? -4.473 0.222 -1.982 1.00 97.88 280 LEU A O 1
ATOM 2251 N N . ALA A 1 281 ? -3.893 -1.366 -3.443 1.00 97.62 281 ALA A N 1
ATOM 2252 C CA . ALA A 1 281 ? -3.725 -2.385 -2.423 1.00 97.62 281 ALA A CA 1
ATOM 2253 C C . ALA A 1 281 ? -2.544 -3.307 -2.702 1.00 97.62 281 ALA A C 1
ATOM 2255 O O . ALA A 1 281 ? -2.146 -3.489 -3.849 1.00 97.62 281 ALA A O 1
ATOM 2256 N N . PHE A 1 282 ? -2.023 -3.904 -1.637 1.00 97.19 282 PHE A N 1
ATOM 2257 C CA . PHE A 1 282 ? -0.914 -4.844 -1.643 1.00 97.19 282 PHE A CA 1
ATOM 2258 C C . PHE A 1 282 ? -1.375 -6.151 -1.020 1.00 97.19 282 PHE A C 1
ATOM 2260 O O . PHE A 1 282 ? -1.998 -6.152 0.042 1.00 97.19 282 PHE A O 1
ATOM 2267 N N . CYS A 1 283 ? -1.071 -7.263 -1.674 1.00 95.44 283 CYS A N 1
ATOM 2268 C CA . CYS A 1 283 ? -1.290 -8.591 -1.121 1.00 95.44 283 CYS A CA 1
ATOM 2269 C C . CYS A 1 283 ? -0.183 -9.537 -1.565 1.00 95.44 283 CYS A C 1
ATOM 2271 O O . CYS A 1 283 ? 0.582 -9.259 -2.495 1.00 95.44 283 CYS A O 1
ATOM 2273 N N . ARG A 1 284 ? -0.084 -10.662 -0.869 1.00 92.31 284 ARG A N 1
ATOM 2274 C CA . ARG A 1 284 ? 0.917 -11.663 -1.182 1.00 92.31 284 ARG A CA 1
ATOM 2275 C C . ARG A 1 284 ? 0.510 -12.430 -2.428 1.00 92.31 284 ARG A C 1
ATOM 2277 O O . ARG A 1 284 ? -0.652 -12.767 -2.638 1.00 92.31 284 ARG A O 1
ATOM 2284 N N . ASP A 1 285 ? 1.498 -12.739 -3.245 1.00 89.56 285 ASP A N 1
ATOM 2285 C CA . ASP A 1 285 ? 1.341 -13.681 -4.333 1.00 89.56 285 ASP A CA 1
ATOM 2286 C C . ASP A 1 285 ? 1.601 -15.115 -3.851 1.00 89.56 285 ASP A C 1
ATOM 2288 O O . ASP A 1 285 ? 2.744 -15.571 -3.762 1.00 89.56 285 ASP A O 1
ATOM 2292 N N . GLU A 1 286 ? 0.519 -15.827 -3.548 1.00 79.19 286 GLU A N 1
ATOM 2293 C CA . GLU A 1 286 ? 0.552 -17.182 -2.989 1.00 79.19 286 GLU A CA 1
ATOM 2294 C C . GLU A 1 286 ? 0.587 -18.299 -4.045 1.00 79.19 286 GLU A C 1
A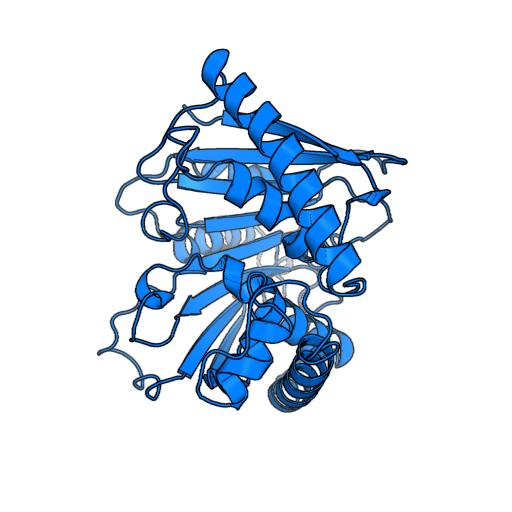TOM 2296 O O . GLU A 1 286 ? 0.488 -19.479 -3.695 1.00 79.19 286 GLU A O 1
ATOM 2301 N N . ARG A 1 287 ? 0.715 -17.988 -5.349 1.00 75.94 287 ARG A N 1
ATOM 2302 C CA . ARG A 1 287 ? 0.678 -19.060 -6.362 1.00 75.94 287 ARG A CA 1
ATOM 2303 C C . ARG A 1 287 ? 1.852 -20.031 -6.138 1.00 75.94 287 ARG A C 1
ATOM 2305 O O . ARG A 1 287 ? 2.981 -19.588 -5.910 1.00 75.94 287 ARG A O 1
ATOM 2312 N N . PRO A 1 288 ? 1.627 -21.355 -6.248 1.00 59.50 288 PRO A N 1
ATOM 2313 C CA . PRO A 1 288 ? 2.671 -22.343 -6.001 1.00 59.50 288 PRO A CA 1
ATOM 2314 C C . PRO A 1 288 ? 3.865 -22.153 -6.943 1.00 59.50 288 PRO A C 1
ATOM 2316 O O . PRO A 1 288 ? 3.682 -22.059 -8.158 1.00 59.50 288 PRO A O 1
ATOM 2319 N N . ALA A 1 289 ? 5.088 -22.215 -6.403 1.00 53.06 289 ALA A N 1
ATOM 2320 C CA . ALA A 1 289 ? 6.347 -22.059 -7.148 1.00 53.06 289 ALA A CA 1
ATOM 2321 C C . ALA A 1 289 ? 6.536 -23.048 -8.324 1.00 53.06 289 ALA A C 1
ATOM 2323 O O . ALA A 1 289 ? 7.432 -22.878 -9.146 1.00 53.06 289 ALA A O 1
ATOM 2324 N N . PHE A 1 290 ? 5.705 -24.091 -8.407 1.00 45.78 290 PHE A N 1
ATOM 2325 C CA . PHE A 1 290 ? 5.776 -25.151 -9.415 1.00 45.78 290 PHE A CA 1
ATOM 2326 C C . PHE A 1 290 ? 4.901 -24.901 -10.657 1.00 45.78 290 PHE A C 1
ATOM 2328 O O . PHE A 1 290 ? 5.022 -25.652 -11.620 1.00 45.78 290 PHE A O 1
ATOM 2335 N N . LYS A 1 291 ? 3.998 -23.904 -10.641 1.00 48.56 291 LYS A N 1
ATOM 2336 C CA . LYS A 1 291 ? 2.988 -23.694 -11.703 1.00 48.56 291 LYS A CA 1
ATOM 2337 C C . LYS A 1 291 ? 3.322 -22.594 -12.721 1.00 48.56 291 LYS A C 1
ATOM 2339 O O . LYS A 1 291 ? 2.588 -22.446 -13.689 1.00 48.56 291 LYS A O 1
ATOM 2344 N N . GLU A 1 292 ? 4.407 -21.849 -12.536 1.00 58.28 292 GLU A N 1
ATOM 2345 C CA . GLU A 1 292 ? 4.830 -20.756 -13.424 1.00 58.28 292 GLU A CA 1
ATOM 2346 C C . GLU A 1 292 ? 6.359 -20.751 -13.582 1.00 58.28 292 GLU A C 1
ATOM 2348 O O . GLU A 1 292 ? 7.027 -21.458 -12.817 1.00 58.28 292 GLU A O 1
ATOM 2353 N N . PRO A 1 293 ? 6.943 -20.038 -14.574 1.00 56.34 293 PRO A N 1
ATOM 2354 C CA . PRO A 1 293 ? 8.395 -19.961 -14.697 1.00 56.34 293 PRO A CA 1
ATOM 2355 C C . PRO A 1 293 ? 8.998 -19.569 -13.348 1.00 56.34 293 PRO A C 1
ATOM 2357 O O . PRO A 1 293 ? 8.626 -18.557 -12.753 1.00 56.34 293 PRO A O 1
ATOM 2360 N N . ARG A 1 294 ? 9.883 -20.431 -12.832 1.00 63.22 294 ARG A N 1
ATOM 2361 C CA . ARG A 1 294 ? 10.529 -20.226 -11.536 1.00 63.22 294 ARG A CA 1
ATOM 2362 C C . ARG A 1 294 ? 11.209 -18.859 -11.557 1.00 63.22 294 ARG A C 1
ATOM 2364 O O . ARG A 1 294 ? 12.034 -18.619 -12.440 1.00 63.22 294 ARG A O 1
ATOM 2371 N N . LEU A 1 295 ? 10.880 -18.001 -10.587 1.00 73.81 295 LEU A N 1
ATOM 2372 C CA . LEU A 1 295 ? 11.707 -16.832 -10.293 1.00 73.81 295 LEU A CA 1
ATOM 2373 C C . LEU A 1 295 ? 13.147 -17.310 -10.153 1.00 73.81 295 LEU A C 1
ATOM 2375 O O . LEU A 1 295 ? 13.395 -18.345 -9.518 1.00 73.81 295 LEU A O 1
ATOM 2379 N N . LYS A 1 296 ? 14.094 -16.599 -10.764 1.00 81.56 296 LYS A N 1
ATOM 2380 C CA . LYS A 1 296 ? 15.493 -16.956 -10.555 1.00 81.56 296 LYS A CA 1
ATOM 2381 C C . LYS A 1 296 ? 15.832 -16.713 -9.080 1.00 81.56 296 LYS A C 1
ATOM 2383 O O . LYS A 1 296 ? 15.227 -15.848 -8.443 1.00 81.56 296 LYS A O 1
ATOM 2388 N N . PRO A 1 297 ? 16.779 -17.470 -8.504 1.00 80.50 297 PRO A N 1
ATOM 2389 C CA . PRO A 1 297 ? 17.279 -17.173 -7.168 1.00 80.50 297 PRO A CA 1
ATOM 2390 C C . PRO A 1 297 ? 17.673 -15.694 -7.050 1.00 80.50 297 PRO A C 1
ATOM 2392 O O . PRO A 1 297 ? 18.387 -15.179 -7.909 1.00 80.50 297 PRO A O 1
ATOM 2395 N N . GLY A 1 298 ? 17.181 -15.017 -6.009 1.00 81.19 298 GLY A N 1
ATOM 2396 C CA . GLY A 1 298 ? 17.397 -13.579 -5.821 1.00 81.19 298 GLY A CA 1
ATOM 2397 C C . GLY A 1 298 ? 16.541 -12.672 -6.714 1.00 81.19 298 GLY A C 1
ATOM 2398 O O . GLY A 1 298 ? 16.885 -11.507 -6.886 1.00 81.19 298 GLY A O 1
ATOM 2399 N N . GLU A 1 299 ? 15.452 -13.166 -7.308 1.00 87.94 299 GLU A N 1
ATOM 2400 C CA . GLU A 1 299 ? 14.438 -12.323 -7.949 1.00 87.94 299 GLU A CA 1
ATOM 2401 C C . GLU A 1 299 ? 13.167 -12.242 -7.099 1.00 87.94 299 GLU A C 1
ATOM 2403 O O . GLU A 1 299 ? 12.669 -13.241 -6.579 1.00 87.94 299 GLU A O 1
ATOM 2408 N N . HIS A 1 300 ? 12.626 -11.032 -7.011 1.00 89.75 300 HIS A N 1
ATOM 2409 C CA . HIS A 1 300 ? 11.290 -10.731 -6.510 1.00 89.75 300 HIS A CA 1
ATOM 2410 C C . HIS A 1 300 ? 10.385 -10.465 -7.718 1.00 89.75 300 HIS A C 1
ATOM 2412 O O . HIS A 1 300 ? 10.870 -9.998 -8.749 1.00 89.75 300 HIS A O 1
ATOM 2418 N N . SER A 1 301 ? 9.080 -10.703 -7.620 1.00 91.38 301 SER A N 1
ATOM 2419 C CA . SER A 1 301 ? 8.134 -10.291 -8.659 1.00 91.38 301 SER A CA 1
ATOM 2420 C C . SER A 1 301 ? 7.007 -9.438 -8.118 1.00 91.38 301 SER A C 1
ATOM 2422 O O . SER A 1 301 ? 6.503 -9.645 -7.014 1.00 91.38 301 SER A O 1
ATOM 2424 N N . ILE A 1 302 ? 6.590 -8.494 -8.954 1.00 93.62 302 ILE A N 1
ATOM 2425 C CA . ILE A 1 302 ? 5.354 -7.744 -8.772 1.00 93.62 302 ILE A CA 1
ATOM 2426 C C . ILE A 1 302 ? 4.414 -8.103 -9.912 1.00 93.62 302 ILE A C 1
ATOM 2428 O O . ILE A 1 302 ? 4.806 -8.105 -11.081 1.00 93.62 302 ILE A O 1
ATOM 2432 N N . ARG A 1 303 ? 3.164 -8.384 -9.566 1.00 94.44 303 ARG A N 1
ATOM 2433 C CA . ARG A 1 303 ? 2.066 -8.521 -10.510 1.00 94.44 303 ARG A CA 1
ATOM 2434 C C . ARG A 1 303 ? 1.048 -7.427 -10.211 1.00 94.44 303 ARG A C 1
ATOM 2436 O O . ARG A 1 303 ? 0.435 -7.405 -9.149 1.00 94.44 303 ARG A O 1
ATOM 2443 N N . LEU A 1 304 ? 0.910 -6.489 -11.137 1.00 96.50 304 LEU A N 1
ATOM 2444 C CA . LEU A 1 304 ? 0.014 -5.348 -11.039 1.00 96.50 304 LEU A CA 1
ATOM 2445 C C . LEU A 1 304 ? -1.271 -5.655 -11.797 1.00 96.50 304 LEU A C 1
ATOM 2447 O O . LEU A 1 304 ? -1.260 -5.836 -13.016 1.00 96.50 304 LEU A O 1
ATOM 2451 N N . PHE A 1 305 ? -2.379 -5.692 -11.070 1.00 96.56 305 PHE A N 1
ATOM 2452 C CA . PHE A 1 305 ? -3.713 -5.780 -11.639 1.00 96.56 305 PHE A CA 1
ATOM 2453 C C . PHE A 1 305 ? -4.320 -4.387 -11.694 1.00 96.56 305 PHE A C 1
ATOM 2455 O O . PHE A 1 305 ? -4.438 -3.712 -10.673 1.00 96.56 305 PHE A O 1
ATOM 2462 N N . PHE A 1 306 ? -4.729 -3.978 -12.886 1.00 96.19 306 PHE A N 1
ATOM 2463 C CA . PHE A 1 306 ? -5.454 -2.745 -13.140 1.00 96.19 306 PHE A CA 1
ATOM 2464 C C . PHE A 1 306 ? -6.915 -3.102 -13.373 1.00 96.19 306 PHE A C 1
ATOM 2466 O O . PHE A 1 306 ? -7.243 -3.714 -14.390 1.00 96.19 306 PHE A O 1
ATOM 2473 N N . PHE A 1 307 ? -7.786 -2.710 -12.448 1.00 95.69 307 PHE A N 1
ATOM 2474 C CA . PHE A 1 307 ? -9.225 -2.943 -12.519 1.00 95.69 307 PHE A CA 1
ATOM 2475 C C . PHE A 1 307 ? -9.953 -1.640 -12.838 1.00 95.69 307 PHE A C 1
ATOM 2477 O O . PHE A 1 307 ? -10.092 -0.795 -11.950 1.00 95.69 307 PHE A O 1
ATOM 2484 N N . PRO A 1 308 ? -10.425 -1.430 -14.074 1.00 94.94 308 PRO A N 1
ATOM 2485 C CA . PRO A 1 308 ? -11.274 -0.293 -14.393 1.00 94.94 308 PRO A CA 1
ATOM 2486 C C . PRO A 1 308 ? -12.516 -0.281 -13.518 1.00 94.94 308 PRO A C 1
ATOM 2488 O O . PRO A 1 308 ? -13.125 -1.321 -13.271 1.00 94.94 308 PRO A O 1
ATOM 2491 N N . LEU A 1 309 ? -12.868 0.900 -13.023 1.00 94.56 309 LEU A N 1
ATOM 2492 C CA . LEU A 1 309 ? -13.902 1.041 -12.008 1.00 94.56 309 LEU A CA 1
ATOM 2493 C C . LEU A 1 309 ? -15.224 1.524 -12.609 1.00 94.56 309 LEU A C 1
ATOM 2495 O O . LEU A 1 309 ? -15.226 2.535 -13.319 1.00 94.56 309 LEU A O 1
ATOM 2499 N N . PRO A 1 310 ? -16.351 0.876 -12.265 1.00 91.88 310 PRO A N 1
ATOM 2500 C CA . PRO A 1 310 ? -17.678 1.409 -12.526 1.00 91.88 310 PRO A CA 1
ATOM 2501 C C . PRO A 1 310 ? -17.834 2.799 -11.891 1.00 91.88 310 PRO A C 1
ATOM 2503 O O . PRO A 1 310 ? -17.266 3.051 -10.823 1.00 91.88 310 PRO A O 1
ATOM 2506 N N . PRO A 1 311 ? -18.647 3.704 -12.466 1.00 88.12 311 PRO A N 1
ATOM 2507 C CA . PRO A 1 311 ? -18.845 5.044 -11.909 1.00 88.12 311 PRO A CA 1
ATOM 2508 C C . PRO A 1 311 ? -19.325 5.058 -10.448 1.00 88.12 311 PRO A C 1
ATOM 2510 O O . PRO A 1 311 ? -18.985 5.972 -9.698 1.00 88.12 311 PRO A O 1
ATOM 2513 N N . SER A 1 312 ? -20.100 4.047 -10.046 1.00 89.94 312 SER A N 1
ATOM 2514 C CA . SER A 1 312 ? -20.658 3.882 -8.700 1.00 89.94 312 SER A CA 1
ATOM 2515 C C . SER A 1 312 ? -19.696 3.287 -7.678 1.00 89.94 312 SER A C 1
ATOM 2517 O O . SER A 1 312 ? -19.970 3.410 -6.478 1.00 89.94 312 SER A O 1
ATOM 2519 N N . TRP A 1 313 ? -18.607 2.655 -8.128 1.00 93.50 313 TRP A N 1
ATOM 2520 C CA . TRP A 1 313 ? -17.731 1.881 -7.258 1.00 93.50 313 TRP A CA 1
ATOM 2521 C C . TRP A 1 313 ? -16.973 2.802 -6.307 1.00 93.50 313 TRP A C 1
ATOM 2523 O O . TRP A 1 313 ? -16.423 3.840 -6.699 1.00 93.50 313 TRP A O 1
ATOM 2533 N N . GLN A 1 314 ? -16.949 2.428 -5.029 1.00 92.56 314 GLN A N 1
ATOM 2534 C CA . GLN A 1 314 ? -16.345 3.228 -3.968 1.00 92.56 314 GLN A CA 1
ATOM 2535 C C . GLN A 1 314 ? -15.548 2.337 -3.016 1.00 92.56 314 GLN A C 1
ATOM 2537 O O . GLN A 1 314 ? -16.061 1.340 -2.512 1.00 92.56 314 GLN A O 1
ATOM 2542 N N . ALA A 1 315 ? -14.311 2.747 -2.720 1.00 94.69 315 ALA A N 1
ATOM 2543 C CA . ALA A 1 315 ? -13.373 1.987 -1.895 1.00 94.69 315 ALA A CA 1
ATOM 2544 C C . ALA A 1 315 ? -13.948 1.593 -0.527 1.00 94.69 315 ALA A C 1
ATOM 2546 O O . ALA A 1 315 ? -13.810 0.448 -0.110 1.00 94.69 315 ALA A O 1
ATOM 2547 N N . TYR A 1 316 ? -14.656 2.505 0.149 1.00 91.50 316 TYR A N 1
ATOM 2548 C CA . TYR A 1 316 ? -15.244 2.205 1.458 1.00 91.50 316 TYR A CA 1
ATOM 2549 C C . TYR A 1 316 ? -16.342 1.135 1.391 1.00 91.50 316 TYR A C 1
ATOM 2551 O O . TYR A 1 316 ? -16.542 0.434 2.375 1.00 91.50 316 TYR A O 1
ATOM 2559 N N . ARG A 1 317 ? -17.046 0.980 0.255 1.00 92.62 317 ARG A N 1
ATOM 2560 C CA . ARG A 1 317 ? -18.049 -0.085 0.083 1.00 92.62 317 ARG A CA 1
ATOM 2561 C C . ARG A 1 317 ? -17.371 -1.441 -0.023 1.00 92.62 317 ARG A C 1
ATOM 2563 O O . ARG A 1 317 ? -17.806 -2.380 0.629 1.00 92.62 317 ARG A O 1
ATOM 2570 N N . PHE A 1 318 ? -16.285 -1.514 -0.795 1.00 94.88 318 PHE A N 1
ATOM 2571 C CA . PHE A 1 318 ? -15.470 -2.721 -0.881 1.00 94.88 318 PHE A CA 1
ATOM 2572 C C . PHE A 1 318 ? -14.900 -3.096 0.489 1.00 94.88 318 PHE A C 1
ATOM 2574 O O . PHE A 1 318 ? -15.102 -4.211 0.956 1.00 94.88 318 PHE A O 1
ATOM 2581 N N . VAL A 1 319 ? -14.260 -2.148 1.172 1.00 93.81 319 VAL A N 1
ATOM 2582 C CA . VAL A 1 319 ? -13.658 -2.394 2.487 1.00 93.81 319 VAL A CA 1
ATOM 2583 C C . VAL A 1 319 ? -14.708 -2.821 3.520 1.00 93.81 319 VAL A C 1
ATOM 2585 O O . VAL A 1 319 ? -14.488 -3.785 4.245 1.00 93.81 319 VAL A O 1
ATOM 2588 N N . ALA A 1 320 ? -15.881 -2.182 3.537 1.00 90.38 320 ALA A N 1
ATOM 2589 C CA . ALA A 1 320 ? -16.985 -2.582 4.409 1.00 90.38 320 ALA A CA 1
ATOM 2590 C C . ALA A 1 320 ? -17.548 -3.979 4.083 1.00 90.38 320 ALA A C 1
ATOM 2592 O O . ALA A 1 320 ? -18.165 -4.587 4.948 1.00 90.38 320 ALA A O 1
ATOM 2593 N N . SER A 1 321 ? -17.334 -4.491 2.865 1.00 91.06 321 SER A N 1
ATOM 2594 C CA . SER A 1 321 ? -17.763 -5.832 2.443 1.00 91.06 321 SER A CA 1
ATOM 2595 C C . SER A 1 321 ? -16.771 -6.948 2.779 1.00 91.06 321 SER A C 1
ATOM 2597 O O . SER A 1 321 ? -17.064 -8.110 2.521 1.00 91.06 321 SER A O 1
ATOM 2599 N N . LEU A 1 322 ? -15.602 -6.617 3.344 1.00 87.69 322 LEU A N 1
ATOM 2600 C CA . LEU A 1 322 ? -14.604 -7.608 3.767 1.00 87.69 322 LEU A CA 1
ATOM 2601 C C . LEU A 1 322 ? -15.045 -8.414 5.002 1.00 87.69 322 LEU A C 1
ATOM 2603 O O . LEU A 1 322 ? -14.362 -9.367 5.363 1.00 87.69 322 LEU A O 1
ATOM 2607 N N . SER A 1 323 ? -16.139 -8.003 5.653 1.00 67.62 323 SER A N 1
ATOM 2608 C CA . SER A 1 323 ? -16.660 -8.555 6.906 1.00 67.62 323 SER A CA 1
ATOM 2609 C C . SER A 1 323 ? -17.493 -9.815 6.744 1.00 67.62 323 SER A C 1
ATOM 2611 O O . SER A 1 323 ? -18.400 -9.778 5.878 1.00 67.62 323 SER A O 1
#

Foldseek 3Di:
DKAKFKDWAFPQLAFFLVGQDWQVSLVVSLVVLLVRLLVSLVVCVVVVRAAADQAWEKEKAKADQDAFAFQLRRLLSCVSNVQSQAQDPVDRGNYHAFFQSRHFKYKTFHDPDDHDPRIMMMMIMIFHFDPPDDPVCLVLVVQVVLQVPDDPVQADPQQNWDKDKDKDFLLLQAFSPDALQNNVCVVVVHRDDDRPPPPRICSNVVSLVVLLVVLLVSQPPAAADPFQAWEKEKAKFFFPDDSSNRGDQSRSSSSVVSSVVSCCVVRRYPNNGCRRHRMYMYGYDPPDCPPDPHRDHRMMMIMMIIRRGRPPDDPVVSVVVSD

Solvent-accessible surface area (backbone atoms only — not comparable to full-atom values): 17399 Å² total; per-residue (Å²): 134,68,36,68,48,80,45,74,45,47,50,93,47,59,40,33,64,90,56,70,61,59,70,62,60,42,53,52,23,41,50,51,42,19,56,54,34,28,56,54,44,51,50,30,37,77,69,70,54,41,75,67,59,75,35,28,35,38,38,38,29,32,39,35,71,50,92,50,47,36,35,58,36,39,47,59,41,46,48,27,41,53,62,26,33,25,41,55,99,89,43,80,47,45,37,71,68,57,40,33,87,30,52,48,30,47,32,24,22,59,33,98,60,73,68,49,77,74,39,37,45,34,38,44,33,44,31,51,46,63,96,83,67,48,68,65,60,52,53,51,51,58,49,47,56,55,45,67,72,43,60,74,92,73,53,58,98,47,52,88,40,50,77,49,74,51,77,39,46,56,93,61,61,45,41,72,79,63,44,30,43,51,49,49,14,60,74,69,76,44,91,75,72,64,90,86,70,71,85,39,73,59,40,56,55,56,46,49,53,52,37,36,61,50,28,41,61,66,41,70,86,54,77,55,60,82,51,83,26,30,36,38,40,38,30,32,33,59,24,96,58,78,76,48,70,32,45,38,38,59,40,40,42,48,42,55,50,44,40,50,48,31,26,25,76,72,57,36,37,64,61,82,13,32,74,31,33,42,31,35,32,24,22,66,51,79,74,63,77,84,80,53,87,66,71,54,90,53,24,26,36,45,36,42,35,41,37,38,53,49,94,83,66,49,66,70,59,56,62,68,62,53,102

Secondary structure (DSSP, 8-state):
--EEEEEEEEGGG--BTTBPPPHHHHHHHHHHHHHHHHHHHHHHHHTTS----SSEEEEEEE--SSTT--GGGGHHHHHHHHHTTB--SS---SB-TT-TTTEEEEEEEE-SSPPPSSEEEEEEEEEE--TT--HHHHHHHHHHHHHHHS-GGGS-TTTT-EEEEEEEEGGG---TT--HHHHHHHHHTS----TT-STTTTHHHHHHHHHHHHHHHHHHTPPPP--SSEEEEEEEE--SSGGGGT--GGGGHHHHHHHHHHHHHTTSS--SSTTT--EEEEEE----TTSSPPPPTTEEEEEEEEEEPPTT--HHHHHHTT-

Sequence (323 aa):
MNYIVNFEIPDEWWQGVFHVPDERVRARNRASIRKYSRMVWMEAERTGRAHKYERFCMSLAVQAEREGEFAGEAEEALKSLIDAGSRDSSWPGLWEDDDSSHRLLTCYFRLPVGMGRGRRKVQAGVWQVGPHFDPLHSLASSIAKEWESLPEWRRDLDWRGRVIEWAFPSSLWLTSNFTDTDIASRKAGRELGGWGSHKHDGEIDLLSASLESKAERLWEGFTPLRAQRCAILAQVRYALSGSDLKADPDNAGHTVLKVLEAGSKSGKILPLSSKRVPFLAFCRDERPAFKEPRLKPGEHSIRLFFFPLPPSWQAYRFVASLS

pLDDT: mean 87.75, std 9.78, range [45.78, 98.06]

Radius of gyration: 19.17 Å; Cα contacts (8 Å, |Δi|>4): 606; chains: 1; bounding box: 55×47×52 Å

Mean predicted aligned error: 5.66 Å